Protein AF-0000000083485490 (afdb_homodimer)

Solvent-accessible surface area (backbone atoms only — not comparable to full-atom values): 20331 Å² total; per-residue (Å²): 125,82,75,76,70,49,33,34,32,48,42,59,55,84,54,61,49,57,69,62,53,46,49,52,51,18,64,75,70,68,30,44,69,46,38,48,66,58,52,49,50,49,29,38,74,66,58,34,75,68,13,48,52,42,46,55,28,49,76,69,73,41,78,67,54,66,70,58,55,44,51,55,50,52,59,54,47,65,76,44,72,91,47,40,32,35,28,38,71,45,59,60,33,51,69,43,41,53,56,48,53,75,75,44,79,66,53,32,37,35,36,48,32,59,49,65,69,59,27,48,54,43,32,54,38,37,33,29,28,78,89,80,61,49,76,32,25,67,85,86,46,52,50,86,46,87,57,30,34,79,84,80,64,44,68,41,43,66,58,76,58,28,34,76,87,34,29,62,58,50,52,50,52,43,50,66,37,37,48,61,38,55,61,70,59,104,126,81,74,76,69,48,34,35,32,48,43,59,55,83,53,62,49,55,68,61,53,47,50,51,52,19,64,75,71,68,31,44,70,45,39,48,67,57,54,50,50,50,29,38,73,67,58,36,76,68,12,50,54,42,46,56,30,47,77,69,73,40,78,65,53,66,70,58,55,44,52,56,49,53,58,55,48,67,75,42,75,91,48,38,32,35,27,37,71,46,60,60,33,51,69,44,40,53,57,46,54,73,76,43,82,67,55,33,38,34,38,49,32,58,50,66,70,59,26,48,56,43,30,55,38,37,34,29,28,79,91,79,62,49,76,32,25,68,84,86,44,54,50,87,44,87,58,31,35,79,83,80,64,46,68,40,43,64,61,75,57,28,35,77,87,33,28,60,58,51,54,50,54,43,50,66,37,35,48,60,39,54,60,70,58,104

Secondary structure (DSSP, 8-state):
------EEEEE--TTS-HHHHHHHHHHHHT-EEEEHHHHHHHHHHTT-HHHHHHHHHHHTTPPPPHHHHHHHHHHHHHTTTTS-EEEES---SHHHHHHHHHH---SEEEEEE--HHHHHHHHHTEEE-TTT--EEETTTB--SBTTB-TTT-PBPB--GGGSHHHHHHHHHHHHHHHHHHHHHT-/------EEEEE--TTS-HHHHHHHHHHHHT-EEEEHHHHHHHHHHTT-HHHHHHHHHHHTTPPPPHHHHHHHHHHHHHTTTTS-EEEES---SHHHHHHHHHH---SEEEEEE--HHHHHHHHHTEEE-TTT--EEETTTB--SBTTB-TTT-PBPB--GGGSHHHHHHHHHHHHHHHHHHHHHT-

Organism: NCBI:txid38772

Foldseek 3Di:
DLPPAAFEEEDEAQLLCQVVVQVVVCVVVVAAEAELLQLLLVCLVVVPPLNVVCVVQVVVVHHDDPVSSLVSVVVVCVVQVSGHHYYHPPPQAPVRLVSVVVSHDHPYYHYGDDDPVSSLQSLQQWKADNNRRDIAGVVPGHAPDHQADNPPRDGIDRDPCSHNVNVVVRRVVSCVRCVVVVVVVD/DLPPAAFEEEDEAQLLCQVVVQVVVCVVVVAAEAELLQLLLVCLVVVPPLNVQCVVQVVVVHHDDPVSSLVSVVVVCVVQVSGHHYYHPPPQAPVRLVSVVVSHDHPYYHYGDDDPVSSLQSLQQWKADNNRGDIAGVVPGHAPDHQADNPPRDGIDRDPCSHNVNVVVRRVVSCVRCVVVVVVVD

InterPro domains:
  IPR000850 Adenylate kinase/UMP-CMP kinase [MF_00235] (6-186)
  IPR000850 Adenylate kinase/UMP-CMP kinase [PR00094] (9-22)
  IPR000850 Adenylate kinase/UMP-CMP kinase [PR00094] (37-51)
  IPR000850 Adenylate kinase/UMP-CMP kinase [PR00094] (85-101)
  IPR000850 Adenylate kinase/UMP-CMP kinase [PR00094] (159-174)
  IPR000850 Adenylate kinase/UMP-CMP kinase [PR00094] (176-186)
  IPR000850 Adenylate kinase/UMP-CMP kinase [PTHR23359] (5-186)
  IPR000850 Adenylate kinase/UMP-CMP kinase [cd01428] (7-186)
  IPR006259 Adenylate kinase subfamily [TIGR01351] (8-186)
  IPR007862 Adenylate kinase, active site lid domain [PF05191] (126-161)
  IPR027417 P-loop containing nucleoside triphosphate hydrolase [G3DSA:3.40.50.300] (4-186)
  IPR027417 P-loop containing nucleoside triphosphate hydrolase [SSF52540] (9-186)
  IPR033690 Adenylate kinase, conserved site [PS00113] (85-96)

Radius of gyration: 22.25 Å; Cα contacts (8 Å, |Δi|>4): 572; chains: 2; bounding box: 51×65×49 Å

Sequence (372 aa):
MASKLLRAVVLGPPGSGKGTVCQRIAESFGLQHLSSGHFLRENIRAKSEVGVLAKQYLERGLLVPDHVITSVMMMELEKKQSQHWLLDGFPRTLVQAEALDRLCELDLVINLNIPFETLKDRLSARWIHPASGRVYNMEFNPPHVHGIDDITGEPLIQREDDKPDAVAARLRKYKDAAKPVIELYKMASKLLRAVVLGPPGSGKGTVCQRIAESFGLQHLSSGHFLRENIRAKSEVGVLAKQYLERGLLVPDHVITSVMMMELEKKQSQHWLLDGFPRTLVQAEALDRLCELDLVINLNIPFETLKDRLSARWIHPASGRVYNMEFNPPHVHGIDDITGEPLIQREDDKPDAVAARLRKYKDAAKPVIELYK

Structure (mmCIF, N/CA/C/O backbone):
data_AF-0000000083485490-model_v1
#
loop_
_entity.id
_entity.type
_entity.pdbx_description
1 polymer 'Adenylate kinase 3'
#
loop_
_atom_site.group_PDB
_atom_site.id
_atom_site.type_symbol
_atom_site.label_atom_id
_atom_site.label_alt_id
_atom_site.label_comp_id
_atom_site.label_asym_id
_atom_site.label_entity_id
_atom_site.label_seq_id
_atom_site.pdbx_PDB_ins_code
_atom_site.Cartn_x
_atom_site.Cartn_y
_atom_site.Cartn_z
_atom_site.occupancy
_atom_site.B_iso_or_equiv
_atom_site.auth_seq_id
_atom_site.auth_comp_id
_atom_site.auth_asym_id
_atom_site.auth_atom_id
_atom_site.pdbx_PDB_model_num
ATOM 1 N N . MET A 1 1 ? -24.141 -3.201 14.625 1 29.3 1 MET A N 1
ATOM 2 C CA . MET A 1 1 ? -23.422 -2.277 13.75 1 29.3 1 MET A CA 1
ATOM 3 C C . MET A 1 1 ? -22.609 -3.035 12.711 1 29.3 1 MET A C 1
ATOM 5 O O . MET A 1 1 ? -21.75 -3.855 13.055 1 29.3 1 MET A O 1
ATOM 9 N N . ALA A 1 2 ? -23.188 -3.525 11.734 1 36.88 2 ALA A N 1
ATOM 10 C CA . ALA A 1 2 ? -22.625 -4.574 10.883 1 36.88 2 ALA A CA 1
ATOM 11 C C . ALA A 1 2 ? -21.188 -4.27 10.516 1 36.88 2 ALA A C 1
ATOM 13 O O . ALA A 1 2 ? -20.891 -3.238 9.898 1 36.88 2 ALA A O 1
ATOM 14 N N . SER A 1 3 ? -20.219 -4.668 11.25 1 50.31 3 SER A N 1
ATOM 15 C CA . SER A 1 3 ? -18.797 -4.43 11.117 1 50.31 3 SER A CA 1
ATOM 16 C C . SER A 1 3 ? -18.344 -4.578 9.664 1 50.31 3 SER A C 1
ATOM 18 O O . SER A 1 3 ? -18.625 -5.586 9.016 1 50.31 3 SER A O 1
ATOM 20 N N . LYS A 1 4 ? -18.438 -3.494 8.922 1 70.06 4 LYS A N 1
ATOM 21 C CA . LYS A 1 4 ? -18.094 -3.512 7.5 1 70.06 4 LYS A CA 1
ATOM 22 C C . LYS A 1 4 ? -16.812 -4.285 7.254 1 70.06 4 LYS A C 1
ATOM 24 O O . LYS A 1 4 ? -15.82 -4.098 7.965 1 70.06 4 LYS A O 1
ATOM 29 N N . LEU A 1 5 ? -16.938 -5.434 6.535 1 82.62 5 LEU A N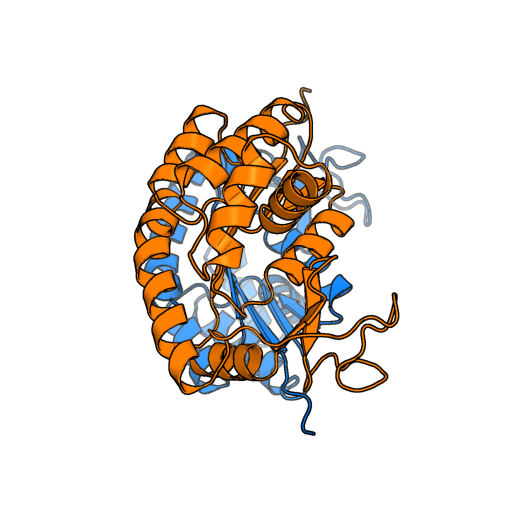 1
ATOM 30 C CA . LEU A 1 5 ? -15.812 -6.273 6.133 1 82.62 5 LEU A CA 1
ATOM 31 C C . LEU A 1 5 ? -14.773 -5.465 5.355 1 82.62 5 LEU A C 1
ATOM 33 O O . LEU A 1 5 ? -15.133 -4.562 4.594 1 82.62 5 LEU A O 1
ATOM 37 N N . LEU A 1 6 ? -13.531 -5.766 5.73 1 88.19 6 LEU A N 1
ATOM 38 C CA . LEU A 1 6 ? -12.445 -5.156 4.965 1 88.19 6 LEU A CA 1
ATOM 39 C C . LEU A 1 6 ? -11.961 -6.098 3.869 1 88.19 6 LEU A C 1
ATOM 41 O O . LEU A 1 6 ? -11.453 -7.184 4.16 1 88.19 6 LEU A O 1
ATOM 45 N N . ARG A 1 7 ? -12.211 -5.688 2.678 1 93.5 7 ARG A N 1
ATOM 46 C CA . ARG A 1 7 ? -11.758 -6.414 1.497 1 93.5 7 ARG A CA 1
ATOM 47 C C . ARG A 1 7 ? -10.734 -5.598 0.712 1 93.5 7 ARG A C 1
ATOM 49 O O . ARG A 1 7 ? -11.07 -4.547 0.156 1 93.5 7 ARG A O 1
ATOM 56 N N . ALA A 1 8 ? -9.469 -6.141 0.639 1 94.69 8 ALA A N 1
ATOM 57 C CA . ALA A 1 8 ? -8.375 -5.355 0.082 1 94.69 8 ALA A CA 1
ATOM 58 C C . ALA A 1 8 ? -7.613 -6.148 -0.975 1 94.69 8 ALA A C 1
ATOM 60 O O . ALA A 1 8 ? -7.605 -7.383 -0.948 1 94.69 8 ALA A O 1
ATOM 61 N N . VAL A 1 9 ? -7.012 -5.406 -1.869 1 96.88 9 VAL A N 1
ATOM 62 C CA . VAL A 1 9 ? -6.164 -5.973 -2.912 1 96.88 9 VAL A CA 1
ATOM 63 C C . VAL A 1 9 ? -4.836 -5.219 -2.963 1 96.88 9 VAL A C 1
ATOM 65 O O . VAL A 1 9 ? -4.805 -3.994 -2.83 1 96.88 9 VAL A O 1
ATOM 68 N N . VAL A 1 10 ? -3.758 -5.977 -3.131 1 96.19 10 VAL A N 1
ATOM 69 C CA . VAL A 1 10 ? -2.451 -5.367 -3.357 1 96.19 10 VAL A CA 1
ATOM 70 C C . VAL A 1 10 ? -1.981 -5.668 -4.777 1 96.19 10 VAL A C 1
ATOM 72 O O . VAL A 1 10 ? -1.904 -6.828 -5.18 1 96.19 10 VAL A O 1
ATOM 75 N N . LEU A 1 11 ? -1.735 -4.586 -5.484 1 96.44 11 LEU A N 1
ATOM 76 C CA . LEU A 1 11 ? -1.193 -4.676 -6.836 1 96.44 11 LEU A CA 1
ATOM 77 C C . LEU A 1 11 ? 0.272 -4.254 -6.863 1 96.44 11 LEU A C 1
ATOM 79 O O . LEU A 1 11 ? 0.668 -3.324 -6.16 1 96.44 11 LEU A O 1
ATOM 83 N N . GLY A 1 12 ? 1.037 -4.938 -7.676 1 95.06 12 GLY A N 1
ATOM 84 C CA . GLY A 1 12 ? 2.449 -4.633 -7.828 1 95.06 12 GLY A CA 1
ATOM 85 C C . GLY A 1 12 ? 3.172 -5.582 -8.766 1 95.06 12 GLY A C 1
ATOM 86 O O . GLY A 1 12 ? 2.752 -6.73 -8.938 1 95.06 12 GLY A O 1
ATOM 87 N N . PRO A 1 13 ? 4.215 -5.055 -9.328 1 94.44 13 PRO A N 1
ATOM 88 C CA . PRO A 1 13 ? 4.965 -5.895 -10.266 1 94.44 13 PRO A CA 1
ATOM 89 C C . PRO A 1 13 ? 5.738 -7.012 -9.562 1 94.44 13 PRO A C 1
ATOM 91 O O . PRO A 1 13 ? 5.887 -6.988 -8.336 1 94.44 13 PRO A O 1
ATOM 94 N N . PRO A 1 14 ? 6.098 -8.039 -10.43 1 90.75 14 PRO A N 1
ATOM 95 C CA . PRO A 1 14 ? 7.043 -9.008 -9.867 1 90.75 14 PRO A CA 1
ATOM 96 C C . PRO A 1 14 ? 8.289 -8.352 -9.281 1 90.75 14 PRO A C 1
ATOM 98 O O . PRO A 1 14 ? 8.805 -7.383 -9.844 1 90.75 14 PRO A O 1
ATOM 101 N N . GLY A 1 15 ? 8.711 -8.828 -8.133 1 88.94 15 GLY A N 1
ATOM 102 C CA . GLY A 1 15 ? 9.891 -8.273 -7.492 1 88.94 15 GLY A CA 1
ATOM 103 C C . GLY A 1 15 ? 9.586 -7.102 -6.578 1 88.94 15 GLY A C 1
ATOM 104 O O . GLY A 1 15 ? 10.492 -6.516 -5.988 1 88.94 15 GLY A O 1
ATOM 105 N N . SER A 1 16 ? 8.328 -6.766 -6.461 1 89.94 16 SER A N 1
ATOM 106 C CA . SER A 1 16 ? 7.945 -5.598 -5.68 1 89.94 16 SER A CA 1
ATOM 107 C C . SER A 1 16 ? 7.961 -5.902 -4.188 1 89.94 16 SER A C 1
ATOM 109 O O . SER A 1 16 ? 7.918 -4.984 -3.361 1 89.94 16 SER A O 1
ATOM 111 N N . GLY A 1 17 ? 8.016 -7.102 -3.822 1 84.5 17 GLY A N 1
ATOM 112 C CA . GLY A 1 17 ? 7.898 -7.484 -2.426 1 84.5 17 GLY A CA 1
ATOM 113 C C . GLY A 1 17 ? 6.461 -7.602 -1.954 1 84.5 17 GLY A C 1
ATOM 114 O O . GLY A 1 17 ? 6.184 -7.492 -0.758 1 84.5 17 GLY A O 1
ATOM 115 N N . LYS A 1 18 ? 5.566 -7.723 -2.824 1 88.5 18 LYS A N 1
ATOM 116 C CA . LYS A 1 18 ? 4.137 -7.762 -2.535 1 88.5 18 LYS A CA 1
ATOM 117 C C . LYS A 1 18 ? 3.809 -8.867 -1.535 1 88.5 18 LYS A C 1
ATOM 119 O O . LYS A 1 18 ? 3.025 -8.664 -0.605 1 88.5 18 LYS A O 1
ATOM 124 N N . GLY A 1 19 ? 4.402 -10.047 -1.716 1 86.19 19 GLY A N 1
ATOM 125 C CA . GLY A 1 19 ? 4.137 -11.141 -0.788 1 86.19 19 GLY A CA 1
ATOM 126 C C . GLY A 1 19 ? 4.48 -10.797 0.649 1 86.19 19 GLY A C 1
ATOM 127 O O . GLY A 1 19 ? 3.68 -11.023 1.558 1 86.19 19 GLY A O 1
ATOM 128 N N . THR A 1 20 ? 5.602 -10.25 0.798 1 80.12 20 THR A N 1
ATOM 129 C CA . THR A 1 20 ? 6.062 -9.867 2.127 1 80.12 20 THR A CA 1
ATOM 130 C C . THR A 1 20 ? 5.191 -8.75 2.699 1 80.12 20 THR A C 1
ATOM 132 O O . THR A 1 20 ? 4.758 -8.82 3.85 1 80.12 20 THR A O 1
ATOM 135 N N . VAL A 1 21 ? 4.91 -7.75 1.898 1 84.19 21 VAL A N 1
ATOM 136 C CA . VAL A 1 21 ? 4.078 -6.625 2.316 1 84.19 21 VAL A CA 1
ATOM 137 C C . VAL A 1 21 ? 2.688 -7.129 2.701 1 84.19 21 VAL A C 1
ATOM 139 O O . VAL A 1 21 ? 2.16 -6.77 3.758 1 84.19 21 VAL A O 1
ATOM 142 N N . CYS A 1 22 ? 2.133 -7.961 1.933 1 90.12 22 CYS A N 1
ATOM 143 C CA . CYS A 1 22 ? 0.801 -8.5 2.182 1 90.12 22 CYS A CA 1
ATOM 144 C C . CYS A 1 22 ? 0.77 -9.289 3.486 1 90.12 22 CYS A C 1
ATOM 146 O O . CYS A 1 22 ? -0.151 -9.133 4.289 1 90.12 22 CYS A O 1
ATOM 148 N N . GLN A 1 23 ? 1.714 -10.109 3.664 1 86.75 23 GLN A N 1
ATOM 149 C CA . GLN A 1 23 ? 1.773 -10.922 4.875 1 86.75 23 GLN A CA 1
ATOM 150 C C . GLN A 1 23 ? 1.826 -10.047 6.121 1 86.75 23 GLN A C 1
ATOM 152 O O . GLN A 1 23 ? 1.09 -10.273 7.082 1 86.75 23 GLN A O 1
ATOM 157 N N . ARG A 1 24 ? 2.574 -9.062 6.086 1 83.25 24 ARG A N 1
ATOM 158 C CA . ARG A 1 24 ? 2.742 -8.188 7.246 1 83.25 24 ARG A CA 1
ATOM 159 C C . ARG A 1 24 ? 1.483 -7.367 7.504 1 83.25 24 ARG A C 1
ATOM 161 O O . ARG A 1 24 ? 1.07 -7.199 8.648 1 83.25 24 ARG A O 1
ATOM 168 N N . ILE A 1 25 ? 0.955 -6.867 6.457 1 85 25 ILE A N 1
ATOM 169 C CA . ILE A 1 25 ? -0.282 -6.105 6.59 1 85 25 ILE A CA 1
ATOM 170 C C . ILE A 1 25 ? -1.382 -7.004 7.152 1 85 25 ILE A C 1
ATOM 172 O O . ILE A 1 25 ? -2.098 -6.613 8.078 1 85 25 ILE A O 1
ATOM 176 N N . ALA A 1 26 ? -1.474 -8.141 6.578 1 90.12 26 ALA A N 1
ATOM 177 C CA . ALA A 1 26 ? -2.5 -9.078 7.031 1 90.12 26 ALA A CA 1
ATOM 178 C C . ALA A 1 26 ? -2.326 -9.406 8.508 1 90.12 26 ALA A C 1
ATOM 180 O O . ALA A 1 26 ? -3.299 -9.414 9.266 1 90.12 26 ALA A O 1
ATOM 181 N N . GLU A 1 27 ? -1.139 -9.625 8.938 1 87.69 27 GLU A N 1
ATOM 182 C CA . GLU A 1 27 ? -0.842 -9.945 10.328 1 87.69 27 GLU A CA 1
ATOM 183 C C . GLU A 1 27 ? -1.165 -8.766 11.242 1 87.69 27 GLU A C 1
ATOM 185 O O . GLU A 1 27 ? -1.768 -8.945 12.305 1 87.69 27 GLU A O 1
ATOM 190 N N . SER A 1 28 ? -0.836 -7.668 10.859 1 81.94 28 SER A N 1
ATOM 191 C CA . SER A 1 28 ? -0.985 -6.477 11.688 1 81.94 28 SER A CA 1
ATOM 192 C C . SER A 1 28 ? -2.451 -6.09 11.844 1 81.94 28 SER A C 1
ATOM 194 O O . SER A 1 28 ? -2.852 -5.551 12.875 1 81.94 28 SER A O 1
ATOM 196 N N . PHE A 1 29 ? -3.283 -6.379 10.844 1 82 29 PHE A N 1
ATOM 197 C CA . PHE A 1 29 ? -4.668 -5.922 10.844 1 82 29 PHE A CA 1
ATOM 198 C C . PHE A 1 29 ? -5.625 -7.086 11.07 1 82 29 PHE A C 1
ATOM 200 O O . PHE A 1 29 ? -6.844 -6.902 11.078 1 82 29 PHE A O 1
ATOM 207 N N . GLY A 1 30 ? -5.051 -8.258 11.211 1 87.38 30 GLY A N 1
ATOM 208 C CA . GLY A 1 30 ? -5.883 -9.43 11.43 1 87.38 30 GLY A CA 1
ATOM 209 C C . GLY A 1 30 ? -6.691 -9.82 10.211 1 87.38 30 GLY A C 1
ATOM 210 O O . GLY A 1 30 ? -7.871 -10.164 10.32 1 87.38 30 GLY A O 1
ATOM 211 N N . LEU A 1 31 ? -6.195 -9.68 9.031 1 91.62 31 LEU A N 1
ATOM 212 C CA . LEU A 1 31 ? -6.828 -10.07 7.777 1 91.62 31 LEU A CA 1
ATOM 213 C C . LEU A 1 31 ? -6.363 -11.461 7.352 1 91.62 31 LEU A C 1
ATOM 215 O O . LEU A 1 31 ? -5.234 -11.867 7.648 1 91.62 31 LEU A O 1
ATOM 219 N N . GLN A 1 32 ? -7.238 -12.141 6.68 1 95.5 32 GLN A N 1
ATOM 220 C CA . GLN A 1 32 ? -6.781 -13.344 6 1 95.5 32 GLN A CA 1
ATOM 221 C C . GLN A 1 32 ? -5.945 -13 4.77 1 95.5 32 GLN A C 1
ATOM 223 O O . GLN A 1 32 ? -6.383 -12.234 3.91 1 95.5 32 GLN A O 1
ATOM 228 N N . HIS A 1 33 ? -4.77 -13.531 4.742 1 95.69 33 HIS A N 1
ATOM 229 C CA . HIS A 1 33 ? -3.912 -13.367 3.572 1 95.69 33 HIS A CA 1
ATOM 230 C C . HIS A 1 33 ? -4.219 -14.43 2.52 1 95.69 33 HIS A C 1
ATOM 232 O O . HIS A 1 33 ? -3.918 -15.609 2.713 1 95.69 33 HIS A O 1
ATOM 238 N N . LEU A 1 34 ? -4.789 -14.031 1.413 1 96.44 34 LEU A N 1
ATOM 239 C CA . LEU A 1 34 ? -5.176 -14.945 0.348 1 96.44 34 LEU A CA 1
ATOM 240 C C . LEU A 1 34 ? -4.309 -14.742 -0.89 1 96.44 34 LEU A C 1
ATOM 242 O O . LEU A 1 34 ? -4.43 -13.719 -1.574 1 96.44 34 LEU A O 1
ATOM 246 N N . SER A 1 35 ? -3.516 -15.656 -1.194 1 95.62 35 SER A N 1
ATOM 247 C CA . SER A 1 35 ? -2.598 -15.586 -2.326 1 95.62 35 SER A CA 1
ATOM 248 C C . SER A 1 35 ? -2.998 -16.562 -3.43 1 95.62 35 SER A C 1
ATOM 250 O O . SER A 1 35 ? -3.256 -17.734 -3.162 1 95.62 35 SER A O 1
ATOM 252 N N . SER A 1 36 ? -3.002 -16.047 -4.648 1 95.5 36 SER A N 1
ATOM 253 C CA . SER A 1 36 ? -3.322 -16.938 -5.766 1 95.5 36 SER A CA 1
ATOM 254 C C . SER A 1 36 ? -2.279 -18.031 -5.91 1 95.5 36 SER A C 1
ATOM 256 O O . SER A 1 36 ? -2.619 -19.188 -6.199 1 95.5 36 SER A O 1
ATOM 258 N N . GLY A 1 37 ? -1.007 -17.656 -5.676 1 91.38 37 GLY A N 1
ATOM 259 C CA . GLY A 1 37 ? 0.04 -18.656 -5.754 1 91.38 37 GLY A CA 1
ATOM 260 C C . GLY A 1 37 ? -0.143 -19.781 -4.754 1 91.38 37 GLY A C 1
ATOM 261 O O . GLY A 1 37 ? 0.066 -20.953 -5.086 1 91.38 37 GLY A O 1
ATOM 262 N N . HIS A 1 38 ? -0.478 -19.422 -3.596 1 92.25 38 HIS A N 1
ATOM 263 C CA . HIS A 1 38 ? -0.701 -20.422 -2.549 1 92.25 38 HIS A CA 1
ATOM 264 C C . HIS A 1 38 ? -1.836 -21.359 -2.92 1 92.25 38 HIS A C 1
ATOM 266 O O . HIS A 1 38 ? -1.683 -22.578 -2.84 1 92.25 38 HIS A O 1
ATOM 272 N N . PHE A 1 39 ? -2.943 -20.859 -3.371 1 95.69 39 PHE A N 1
ATOM 273 C CA . PHE A 1 39 ? -4.105 -21.672 -3.684 1 95.69 39 PHE A CA 1
ATOM 274 C C . PHE A 1 39 ? -3.834 -22.562 -4.898 1 95.69 39 PHE A C 1
ATOM 276 O O . PHE A 1 39 ? -4.293 -23.703 -4.957 1 95.69 39 PHE A O 1
ATOM 283 N N . LEU A 1 40 ? -3.127 -21.953 -5.832 1 93.69 40 LEU A N 1
ATOM 284 C CA . LEU A 1 40 ? -2.768 -22.75 -6.996 1 93.69 40 LEU A CA 1
ATOM 285 C C . LEU A 1 40 ? -1.915 -23.953 -6.59 1 93.69 40 LEU A C 1
ATOM 287 O O . LEU A 1 40 ? -2.197 -25.078 -6.992 1 93.69 40 LEU A O 1
ATOM 291 N N . ARG A 1 41 ? -0.914 -23.734 -5.816 1 92 41 ARG A N 1
ATOM 292 C CA . ARG A 1 41 ? -0.036 -24.812 -5.363 1 92 41 ARG A CA 1
ATOM 293 C C . ARG A 1 41 ? -0.804 -25.828 -4.527 1 92 41 ARG A C 1
ATOM 295 O O . ARG A 1 41 ? -0.558 -27.031 -4.625 1 92 41 ARG A O 1
ATOM 302 N N . GLU A 1 42 ? -1.697 -25.344 -3.711 1 94.19 42 GLU A N 1
ATOM 303 C CA . GLU A 1 42 ? -2.529 -26.234 -2.9 1 94.19 42 GLU A CA 1
ATOM 304 C C . GLU A 1 42 ? -3.377 -27.141 -3.777 1 94.19 42 GLU A C 1
ATOM 306 O O . GLU A 1 42 ? -3.521 -28.328 -3.484 1 94.19 42 GLU A O 1
ATOM 311 N N . ASN A 1 43 ? -3.904 -26.594 -4.801 1 95.06 43 ASN A N 1
ATOM 312 C CA . ASN A 1 43 ? -4.727 -27.375 -5.707 1 95.06 43 ASN A CA 1
ATOM 313 C C . ASN A 1 43 ? -3.891 -28.391 -6.484 1 95.06 43 ASN A C 1
ATOM 315 O O . ASN A 1 43 ? -4.348 -29.5 -6.754 1 95.06 43 ASN A O 1
ATOM 319 N N . ILE A 1 44 ? -2.695 -27.953 -6.816 1 93.44 44 ILE A N 1
ATOM 320 C CA . ILE A 1 44 ? -1.783 -28.875 -7.496 1 93.44 44 ILE A CA 1
ATOM 321 C C . ILE A 1 44 ? -1.425 -30.031 -6.574 1 93.44 44 ILE A C 1
ATOM 323 O O . ILE A 1 44 ? -1.484 -31.188 -6.977 1 93.44 44 ILE A O 1
ATOM 327 N N . ARG A 1 45 ? -1.108 -29.703 -5.367 1 93.25 45 ARG A N 1
ATOM 328 C CA . ARG A 1 45 ? -0.752 -30.719 -4.383 1 93.25 45 ARG A CA 1
ATOM 329 C C . ARG A 1 45 ? -1.922 -31.672 -4.121 1 93.25 45 ARG A C 1
ATOM 331 O O . ARG A 1 45 ? -1.731 -32.875 -3.982 1 93.25 45 ARG A O 1
ATOM 338 N N . ALA A 1 46 ? -3.086 -31.172 -4.082 1 95.19 46 ALA A N 1
ATOM 339 C CA . ALA A 1 46 ? -4.289 -31.953 -3.789 1 95.19 46 ALA A CA 1
ATOM 340 C C . ALA A 1 46 ? -4.766 -32.719 -5.023 1 95.19 46 ALA A C 1
ATOM 342 O O . ALA A 1 46 ? -5.719 -33.469 -4.953 1 95.19 46 ALA A O 1
ATOM 343 N N . LYS A 1 47 ? -4.172 -32.438 -6.156 1 95.69 47 LYS A N 1
ATOM 344 C CA . LYS A 1 47 ? -4.527 -33.062 -7.426 1 95.69 47 LYS A CA 1
ATOM 345 C C . LYS A 1 47 ? -6 -32.844 -7.754 1 95.69 47 LYS A C 1
ATOM 347 O O . LYS A 1 47 ? -6.691 -33.781 -8.164 1 95.69 47 LYS A O 1
ATOM 352 N N . SER A 1 48 ? -6.484 -31.672 -7.465 1 95.5 48 SER A N 1
ATOM 353 C CA . SER A 1 48 ? -7.828 -31.312 -7.902 1 95.5 48 SER A CA 1
ATOM 354 C C . SER A 1 48 ? -7.902 -31.188 -9.422 1 95.5 48 SER A C 1
ATOM 356 O O . SER A 1 48 ? -6.875 -31.188 -10.102 1 95.5 48 SER A O 1
ATOM 358 N N . GLU A 1 49 ? -9.109 -31.094 -9.93 1 94.69 49 GLU A N 1
ATOM 359 C CA . GLU A 1 49 ? -9.266 -30.938 -11.367 1 94.69 49 GLU A CA 1
ATOM 360 C C . GLU A 1 49 ? -8.523 -29.703 -11.875 1 94.69 49 GLU A C 1
ATOM 362 O O . GLU A 1 49 ? -7.766 -29.781 -12.844 1 94.69 49 GLU A O 1
ATOM 367 N N . VAL A 1 50 ? -8.727 -28.656 -11.164 1 94.56 50 VAL A N 1
ATOM 368 C CA . VAL A 1 50 ? -8.078 -27.406 -11.57 1 94.56 50 VAL A CA 1
ATOM 369 C C . VAL A 1 50 ? -6.574 -27.516 -11.336 1 94.56 50 VAL A C 1
ATOM 371 O O . VAL A 1 50 ? -5.781 -26.969 -12.102 1 94.56 50 VAL A O 1
ATOM 374 N N . GLY A 1 51 ? -6.148 -28.172 -10.305 1 95 51 GLY A N 1
ATOM 375 C CA . GLY A 1 51 ? -4.742 -28.375 -10 1 95 51 GLY A CA 1
ATOM 376 C C . GLY A 1 51 ? -4.008 -29.172 -11.062 1 95 51 GLY A C 1
ATOM 377 O O . GLY A 1 51 ? -2.883 -28.828 -11.438 1 95 51 GLY A O 1
ATOM 378 N N . VAL A 1 52 ? -4.648 -30.203 -11.508 1 95.56 52 VAL A N 1
ATOM 379 C CA . VAL A 1 52 ? -4.074 -31.047 -12.555 1 95.56 52 VAL A CA 1
ATOM 380 C C . VAL A 1 52 ? -3.896 -30.219 -13.828 1 95.56 52 VAL A C 1
ATOM 382 O O . VAL A 1 52 ? -2.852 -30.297 -14.484 1 95.56 52 VAL A O 1
ATOM 385 N N . LEU A 1 53 ? -4.922 -29.484 -14.102 1 95.12 53 LEU A N 1
ATOM 386 C CA . LEU A 1 53 ? -4.855 -28.625 -15.281 1 95.12 53 LEU A CA 1
ATOM 387 C C . LEU A 1 53 ? -3.719 -27.625 -15.156 1 95.12 53 LEU A C 1
ATOM 389 O O . LEU A 1 53 ? -2.934 -27.453 -16.094 1 95.12 53 LEU A O 1
ATOM 393 N N . ALA A 1 54 ? -3.619 -26.953 -14.078 1 94 54 ALA A N 1
ATOM 394 C CA . ALA A 1 54 ? -2.572 -25.969 -13.844 1 94 54 ALA A CA 1
ATOM 395 C C . ALA A 1 54 ? -1.187 -26.594 -13.953 1 94 54 ALA A C 1
ATOM 397 O O . ALA A 1 54 ? -0.28 -26.016 -14.555 1 94 54 ALA A O 1
ATOM 398 N N . LYS A 1 55 ? -1.046 -27.719 -13.406 1 92.69 55 LYS A N 1
ATOM 399 C CA . LYS A 1 55 ? 0.224 -28.438 -13.422 1 92.69 55 LYS A CA 1
ATOM 400 C C . LYS A 1 55 ? 0.674 -28.734 -14.852 1 92.69 55 LYS A C 1
ATOM 402 O O . LYS A 1 55 ? 1.86 -28.625 -15.172 1 92.69 55 LYS A O 1
ATOM 407 N N . GLN A 1 56 ? -0.245 -29.094 -15.648 1 93.81 56 GLN A N 1
ATOM 408 C CA . GLN A 1 56 ? 0.06 -29.375 -17.047 1 93.81 56 GLN A CA 1
ATOM 409 C C . GLN A 1 56 ? 0.647 -28.156 -17.75 1 93.81 56 GLN A C 1
ATOM 411 O O . GLN A 1 56 ? 1.589 -28.281 -18.531 1 93.81 56 GLN A O 1
ATOM 416 N N . TYR A 1 57 ? 0.097 -27.031 -17.484 1 91.25 57 TYR A N 1
ATOM 417 C CA . TYR A 1 57 ? 0.616 -25.812 -18.078 1 91.25 57 TYR A CA 1
ATOM 418 C C . TYR A 1 57 ? 2.018 -25.5 -17.562 1 91.25 57 TYR A C 1
ATOM 420 O O . TYR A 1 57 ? 2.918 -25.188 -18.344 1 91.25 57 TYR A O 1
ATOM 428 N N . LEU A 1 58 ? 2.201 -25.625 -16.281 1 86.06 58 LEU A N 1
ATOM 429 C CA . LEU A 1 58 ? 3.473 -25.281 -15.656 1 86.06 58 LEU A CA 1
ATOM 430 C C . LEU A 1 58 ? 4.578 -26.234 -16.125 1 86.06 58 LEU A C 1
ATOM 432 O O . LEU A 1 58 ? 5.711 -25.797 -16.359 1 86.06 58 LEU A O 1
ATOM 436 N N . GLU A 1 59 ? 4.262 -27.469 -16.203 1 87.25 59 GLU A N 1
ATOM 437 C CA . GLU A 1 59 ? 5.234 -28.469 -16.625 1 87.25 59 GLU A CA 1
ATOM 438 C C . GLU A 1 59 ? 5.695 -28.219 -18.062 1 87.25 59 GLU A C 1
ATOM 440 O O . GLU A 1 59 ? 6.812 -28.578 -18.438 1 87.25 59 GLU A O 1
ATOM 445 N N . ARG A 1 60 ? 4.906 -27.562 -18.797 1 87.38 60 ARG A N 1
ATOM 446 C CA . ARG A 1 60 ? 5.242 -27.234 -20.172 1 87.38 60 ARG A CA 1
ATOM 447 C C . ARG A 1 60 ? 5.879 -25.844 -20.281 1 87.38 60 ARG A C 1
ATOM 449 O O . ARG A 1 60 ? 6.09 -25.344 -21.375 1 87.38 60 ARG A O 1
ATOM 456 N N . GLY A 1 61 ? 6.004 -25.203 -19.125 1 78.5 61 GLY A N 1
ATOM 457 C CA . GLY A 1 61 ? 6.613 -23.875 -19.109 1 78.5 61 GLY A CA 1
ATOM 458 C C . GLY A 1 61 ? 5.66 -22.781 -19.531 1 78.5 61 GLY A C 1
ATOM 459 O O . GLY A 1 61 ? 6.09 -21.719 -19.984 1 78.5 61 GLY A O 1
ATOM 460 N N . LEU A 1 62 ? 4.406 -23.094 -19.453 1 83 62 LEU A N 1
ATOM 461 C CA . LEU A 1 62 ? 3.396 -22.125 -19.859 1 83 62 LEU A CA 1
ATOM 462 C C . LEU A 1 62 ? 2.779 -21.438 -18.656 1 83 62 LEU A C 1
ATOM 464 O O . LEU A 1 62 ? 2.832 -21.969 -17.531 1 83 62 LEU A O 1
ATOM 468 N N . LEU A 1 63 ? 2.277 -20.219 -18.891 1 82.62 63 LEU A N 1
ATOM 469 C CA . LEU A 1 63 ? 1.514 -19.531 -17.859 1 82.62 63 LEU A CA 1
ATOM 470 C C . LEU A 1 63 ? 0.156 -20.203 -17.656 1 82.62 63 LEU A C 1
ATOM 472 O O . LEU A 1 63 ? -0.477 -20.641 -18.609 1 82.62 63 LEU A O 1
ATOM 476 N N . VAL A 1 64 ? -0.188 -20.312 -16.469 1 90.81 64 VAL A N 1
ATOM 477 C CA . VAL A 1 64 ? -1.537 -20.781 -16.172 1 90.81 64 VAL A CA 1
ATOM 478 C C . VAL A 1 64 ? -2.562 -19.797 -16.734 1 90.81 64 VAL A C 1
ATOM 480 O O . VAL A 1 64 ? -2.471 -18.594 -16.5 1 90.81 64 VAL A O 1
ATOM 483 N N . PRO A 1 65 ? -3.58 -20.328 -17.484 1 92.19 65 PRO A N 1
ATOM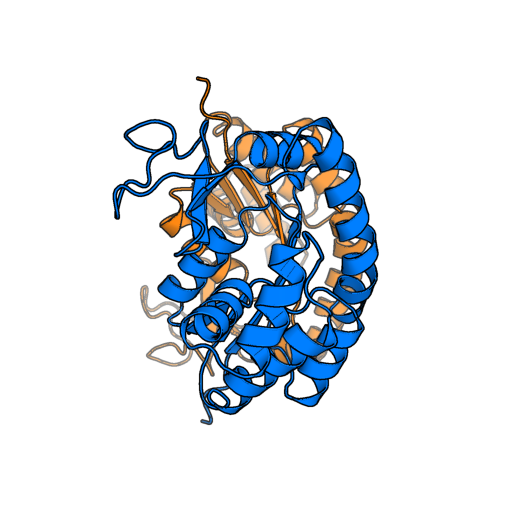 484 C CA . PRO A 1 65 ? -4.566 -19.438 -18.109 1 92.19 65 PRO A CA 1
ATOM 485 C C . PRO A 1 65 ? -5.387 -18.672 -17.078 1 92.19 65 PRO A C 1
ATOM 487 O O . PRO A 1 65 ? -5.633 -19.172 -15.977 1 92.19 65 PRO A O 1
ATOM 490 N N . ASP A 1 66 ? -5.867 -17.578 -17.516 1 93.06 66 ASP A N 1
ATOM 491 C CA . ASP A 1 66 ? -6.625 -16.656 -16.656 1 93.06 66 ASP A CA 1
ATOM 492 C C . ASP A 1 66 ? -7.848 -17.344 -16.062 1 93.06 66 ASP A C 1
ATOM 494 O O . ASP A 1 66 ? -8.148 -17.172 -14.883 1 93.06 66 ASP A O 1
ATOM 498 N N . HIS A 1 67 ? -8.516 -18.047 -16.938 1 94 67 HIS A N 1
ATOM 499 C CA . HIS A 1 67 ? -9.773 -18.641 -16.484 1 94 67 HIS A CA 1
ATOM 500 C C . HIS A 1 67 ? -9.531 -19.672 -15.391 1 94 67 HIS A C 1
ATOM 502 O O . HIS A 1 67 ? -10.375 -19.859 -14.516 1 94 67 HIS A O 1
ATOM 508 N N . VAL A 1 68 ? -8.391 -20.328 -15.406 1 94.38 68 VAL A N 1
ATOM 509 C CA . VAL A 1 68 ? -8.047 -21.312 -14.383 1 94.38 68 VAL A CA 1
ATOM 510 C C . VAL A 1 68 ? -7.781 -20.609 -13.055 1 94.38 68 VAL A C 1
ATOM 512 O O . VAL A 1 68 ? -8.352 -20.984 -12.023 1 94.38 68 VAL A O 1
ATOM 515 N N . ILE A 1 69 ? -7.02 -19.594 -13.078 1 95.31 69 ILE A N 1
ATOM 516 C CA . ILE A 1 69 ? -6.695 -18.844 -11.875 1 95.31 69 ILE A CA 1
ATOM 517 C C . ILE A 1 69 ? -7.969 -18.219 -11.297 1 95.31 69 ILE A C 1
ATOM 519 O O . ILE A 1 69 ? -8.195 -18.281 -10.086 1 95.31 69 ILE A O 1
ATOM 523 N N . THR A 1 70 ? -8.75 -17.656 -12.172 1 96.44 70 THR A N 1
ATOM 524 C CA . THR A 1 70 ? -10 -17.047 -11.75 1 96.44 70 THR A CA 1
ATOM 525 C C . THR A 1 70 ? -10.898 -18.062 -11.055 1 96.44 70 THR A C 1
ATOM 527 O O . THR A 1 70 ? -11.469 -17.781 -10 1 96.44 70 THR A O 1
ATOM 530 N N . SER A 1 71 ? -10.961 -19.203 -11.633 1 95 71 SER A N 1
ATOM 531 C CA . SER A 1 71 ? -11.797 -20.25 -11.062 1 95 71 SER A CA 1
ATOM 532 C C . SER A 1 71 ? -11.328 -20.641 -9.664 1 95 71 SER A C 1
ATOM 534 O O . SER A 1 71 ? -12.133 -20.75 -8.742 1 95 71 SER A O 1
ATOM 536 N N . VAL A 1 72 ? -10.047 -20.797 -9.516 1 95.75 72 VAL A N 1
ATOM 537 C CA . VAL A 1 72 ? -9.461 -21.172 -8.227 1 95.75 72 VAL A CA 1
ATOM 538 C C . VAL A 1 72 ? -9.766 -20.094 -7.195 1 95.75 72 VAL A C 1
ATOM 540 O O . VAL A 1 72 ? -10.234 -20.391 -6.094 1 95.75 72 VAL A O 1
ATOM 543 N N . MET A 1 73 ? -9.602 -18.844 -7.559 1 97.12 73 MET A N 1
ATOM 544 C CA . MET A 1 73 ? -9.758 -17.734 -6.625 1 97.12 73 MET A CA 1
ATOM 545 C C . MET A 1 73 ? -11.227 -17.531 -6.27 1 97.12 73 MET A C 1
ATOM 547 O O . MET A 1 73 ? -11.562 -17.312 -5.105 1 97.12 73 MET A O 1
ATOM 551 N N . MET A 1 74 ? -12.078 -17.641 -7.258 1 95.81 74 MET A N 1
ATOM 552 C CA . MET A 1 74 ? -13.5 -17.438 -7.004 1 95.81 74 MET A CA 1
ATOM 553 C C . MET A 1 74 ? -14.031 -18.5 -6.043 1 95.81 74 MET A C 1
ATOM 555 O O . MET A 1 74 ? -14.828 -18.203 -5.152 1 95.81 74 MET A O 1
ATOM 559 N N . MET A 1 75 ? -13.586 -19.703 -6.219 1 94.5 75 MET A N 1
ATOM 560 C CA . MET A 1 75 ? -14 -20.797 -5.34 1 94.5 75 MET A CA 1
ATOM 561 C C . MET A 1 75 ? -13.57 -20.516 -3.9 1 94.5 75 MET A C 1
ATOM 563 O O . MET A 1 75 ? -14.367 -20.703 -2.971 1 94.5 75 MET A O 1
ATOM 567 N N . GLU A 1 76 ? -12.391 -20.078 -3.711 1 95.31 76 GLU A N 1
ATOM 568 C CA . GLU A 1 76 ? -11.883 -19.797 -2.367 1 95.31 76 GLU A CA 1
ATOM 569 C C . GLU A 1 76 ? -12.586 -18.609 -1.741 1 95.31 76 GLU A C 1
ATOM 571 O O . GLU A 1 76 ? -12.906 -18.625 -0.552 1 95.31 76 GLU A O 1
ATOM 576 N N . LEU A 1 77 ? -12.836 -17.562 -2.514 1 96.38 77 LEU A N 1
ATOM 577 C CA . LEU A 1 77 ? -13.445 -16.344 -2.014 1 96.38 77 LEU A CA 1
ATOM 578 C C . LEU A 1 77 ? -14.898 -16.578 -1.627 1 96.38 77 LEU A C 1
ATOM 580 O O . LEU A 1 77 ? -15.406 -15.953 -0.695 1 96.38 77 LEU A O 1
ATOM 584 N N . GLU A 1 78 ? -15.508 -17.48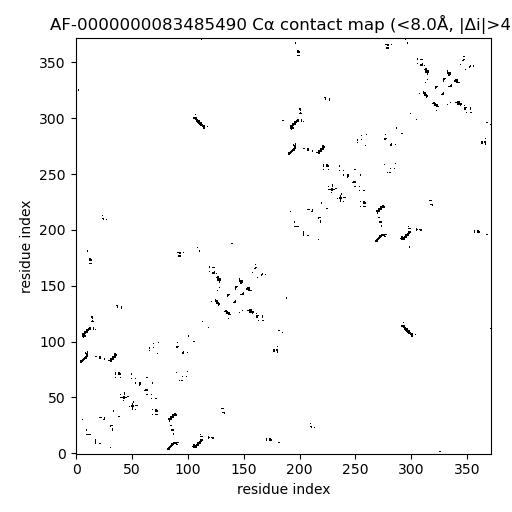4 -2.318 1 94.44 78 GLU A N 1
ATOM 585 C CA . GLU A 1 78 ? -16.891 -17.828 -1.988 1 94.44 78 GLU A CA 1
ATOM 586 C C . GLU A 1 78 ? -16.984 -18.422 -0.588 1 94.44 78 GLU A C 1
ATOM 588 O O . GLU A 1 78 ? -17.984 -18.219 0.113 1 94.44 78 GLU A O 1
ATOM 593 N N . LYS A 1 79 ? -15.953 -19.078 -0.171 1 93.81 79 LYS A N 1
ATOM 594 C CA . LYS A 1 79 ? -15.922 -19.688 1.15 1 93.81 79 LYS A CA 1
ATOM 595 C C . LYS A 1 79 ? -15.617 -18.672 2.234 1 93.81 79 LYS A C 1
ATOM 597 O O . LYS A 1 79 ? -15.805 -18.938 3.422 1 93.81 79 LYS A O 1
ATOM 602 N N . LYS A 1 80 ? -15.18 -17.5 1.823 1 94.56 80 LYS A N 1
ATOM 603 C CA . LYS A 1 80 ? -14.664 -16.531 2.777 1 94.56 80 LYS A CA 1
ATOM 604 C C . LYS A 1 80 ? -15.445 -15.219 2.693 1 94.56 80 LYS A C 1
ATOM 606 O O . LYS A 1 80 ? -14.875 -14.133 2.873 1 94.56 80 LYS A O 1
ATOM 611 N N . GLN A 1 81 ? -16.672 -15.266 2.396 1 89.06 81 GLN A N 1
ATOM 612 C CA . GLN A 1 81 ? -17.516 -14.102 2.156 1 89.06 81 GLN A CA 1
ATOM 613 C C . GLN A 1 81 ? -17.719 -13.297 3.438 1 89.06 81 GLN A C 1
ATOM 615 O O . GLN A 1 81 ? -17.984 -12.094 3.385 1 89.06 81 GLN A O 1
ATOM 620 N N . SER A 1 82 ? -17.547 -13.914 4.594 1 90.06 82 SER A N 1
ATOM 621 C CA . SER A 1 82 ? -17.812 -13.227 5.852 1 90.06 82 SER A CA 1
ATOM 622 C C . SER A 1 82 ? -16.516 -12.867 6.578 1 90.06 82 SER A C 1
ATOM 624 O O . SER A 1 82 ? -16.531 -12.586 7.773 1 90.06 82 SER A O 1
ATOM 626 N N . GLN A 1 83 ? -15.438 -12.922 5.836 1 92.44 83 GLN A N 1
ATOM 627 C CA . GLN A 1 83 ? -14.133 -12.695 6.465 1 92.44 83 GLN A CA 1
ATOM 628 C C . GLN A 1 83 ? -13.469 -11.445 5.895 1 92.44 83 GLN A C 1
ATOM 630 O O . GLN A 1 83 ? -13.781 -11.016 4.785 1 92.44 83 GLN A O 1
ATOM 635 N N . HIS A 1 84 ? -12.602 -10.852 6.746 1 93.56 84 HIS A N 1
ATOM 636 C CA . HIS A 1 84 ? -11.672 -9.836 6.281 1 93.56 84 HIS A CA 1
ATOM 637 C C . HIS A 1 84 ? -10.484 -10.461 5.555 1 93.56 84 HIS A C 1
ATOM 639 O O . HIS A 1 84 ? -9.875 -11.406 6.059 1 93.56 84 HIS A O 1
ATOM 645 N N . TRP A 1 85 ? -10.273 -9.914 4.32 1 96.19 85 TRP A N 1
ATOM 646 C CA . TRP A 1 85 ? -9.164 -10.555 3.631 1 96.19 85 TRP A CA 1
ATOM 647 C C . TRP A 1 85 ? -8.391 -9.555 2.779 1 96.19 85 TRP A C 1
ATOM 649 O O . TRP A 1 85 ? -8.875 -8.453 2.514 1 96.19 85 TRP A O 1
ATOM 659 N N . LEU A 1 86 ? -7.219 -9.953 2.467 1 96.25 86 LEU A N 1
ATOM 660 C CA . LEU A 1 86 ? -6.293 -9.273 1.57 1 96.25 86 LEU A CA 1
ATOM 661 C C . LEU A 1 86 ? -5.816 -10.211 0.465 1 96.25 86 LEU A C 1
ATOM 663 O O . LEU A 1 86 ? -5.332 -11.312 0.744 1 96.25 86 LEU A O 1
ATOM 667 N N . LEU A 1 87 ? -6.039 -9.742 -0.748 1 97.25 87 LEU A N 1
ATOM 668 C CA . LEU A 1 87 ? -5.656 -10.57 -1.887 1 97.25 87 LEU A CA 1
ATOM 669 C C . LEU A 1 87 ? -4.25 -10.219 -2.365 1 97.25 87 LEU A C 1
ATOM 671 O O . LEU A 1 87 ? -3.906 -9.039 -2.488 1 97.25 87 LEU A O 1
ATOM 675 N N . ASP A 1 88 ? -3.521 -11.219 -2.658 1 96.06 88 ASP A N 1
ATOM 676 C CA . ASP A 1 88 ? -2.15 -11.133 -3.156 1 96.06 88 ASP A CA 1
ATOM 677 C C . ASP A 1 88 ? -1.992 -11.898 -4.465 1 96.06 88 ASP A C 1
ATOM 679 O O . ASP A 1 88 ? -2.064 -13.133 -4.484 1 96.06 88 ASP A O 1
ATOM 683 N N . GLY A 1 89 ? -1.752 -11.125 -5.508 1 94.75 89 GLY A N 1
ATOM 684 C CA . GLY A 1 89 ? -1.542 -11.766 -6.797 1 94.75 89 GLY A CA 1
ATOM 685 C C . GLY A 1 89 ? -2.822 -11.938 -7.594 1 94.75 89 GLY A C 1
ATOM 686 O O . GLY A 1 89 ? -2.854 -12.68 -8.578 1 94.75 89 GLY A O 1
ATOM 687 N N . PHE A 1 90 ? -3.875 -11.422 -7.109 1 97.06 90 PHE A N 1
ATOM 688 C CA . PHE A 1 90 ? -5.164 -11.43 -7.789 1 97.06 90 PHE A CA 1
ATOM 689 C C . PHE A 1 90 ? -5.949 -10.156 -7.488 1 97.06 90 PHE A C 1
ATOM 6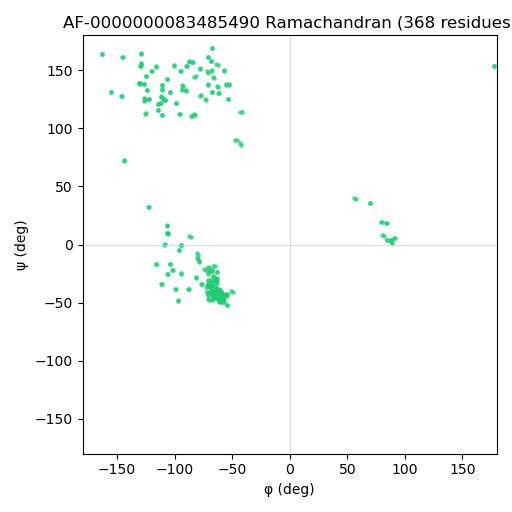91 O O . PHE A 1 90 ? -6.16 -9.812 -6.324 1 97.06 90 PHE A O 1
ATOM 698 N N . PRO A 1 91 ? -6.414 -9.484 -8.469 1 97.19 91 PRO A N 1
ATOM 699 C CA . PRO A 1 91 ? -6.383 -9.797 -9.898 1 97.19 91 PRO A CA 1
ATOM 700 C C . PRO A 1 91 ? -5.109 -9.305 -10.586 1 97.19 91 PRO A C 1
ATOM 702 O O . PRO A 1 91 ? -4.41 -8.438 -10.047 1 97.19 91 PRO A O 1
ATOM 705 N N . ARG A 1 92 ? -4.812 -9.953 -11.75 1 95 92 ARG A N 1
ATOM 706 C CA . ARG A 1 92 ? -3.654 -9.523 -12.531 1 95 92 ARG A CA 1
ATOM 707 C C . ARG A 1 92 ? -4.078 -8.992 -13.898 1 95 92 ARG A C 1
ATOM 709 O O . ARG A 1 92 ? -3.285 -8.359 -14.602 1 95 92 ARG A O 1
ATOM 716 N N . THR A 1 93 ? -5.27 -9.312 -14.266 1 95.81 93 THR A N 1
ATOM 717 C CA . THR A 1 93 ? -5.801 -8.867 -15.555 1 95.81 93 THR A CA 1
ATOM 718 C C . THR A 1 93 ? -7.168 -8.211 -15.367 1 95.81 93 THR A C 1
ATOM 720 O O . THR A 1 93 ? -7.797 -8.352 -14.32 1 95.81 93 THR A O 1
ATOM 723 N N . LEU A 1 94 ? -7.547 -7.5 -16.438 1 96 94 LEU A N 1
ATOM 724 C CA . LEU A 1 94 ? -8.836 -6.824 -16.406 1 96 94 LEU A CA 1
ATOM 725 C C . LEU A 1 94 ? -9.977 -7.832 -16.25 1 96 94 LEU A C 1
ATOM 727 O O . LEU A 1 94 ? -10.93 -7.59 -15.516 1 96 94 LEU A O 1
ATOM 731 N N . VAL A 1 95 ? -9.859 -8.953 -16.906 1 96 95 VAL A N 1
ATOM 732 C CA . VAL A 1 95 ? -10.875 -10 -16.844 1 96 95 VAL A CA 1
ATOM 733 C C . VAL A 1 95 ? -11 -10.516 -15.414 1 96 95 VAL A C 1
ATOM 735 O O . VAL A 1 95 ? -12.109 -10.68 -14.906 1 96 95 VAL A O 1
ATOM 738 N N . GLN A 1 96 ? -9.906 -10.758 -14.766 1 97.06 96 GLN A N 1
ATOM 739 C CA . GLN A 1 96 ? -9.906 -11.188 -13.367 1 97.06 96 GLN A CA 1
ATOM 740 C C . GLN A 1 96 ? -10.523 -10.133 -12.461 1 97.06 96 GLN A C 1
ATOM 742 O O . GLN A 1 96 ? -11.289 -10.461 -11.547 1 97.06 96 GLN A O 1
ATOM 747 N N . ALA A 1 97 ? -10.195 -8.922 -12.727 1 97.19 97 ALA A N 1
ATOM 748 C CA . ALA A 1 97 ? -10.711 -7.824 -11.914 1 97.19 97 ALA A CA 1
ATOM 749 C C . ALA A 1 97 ? -12.227 -7.727 -12.031 1 97.19 97 ALA A C 1
ATOM 751 O O . ALA A 1 97 ? -12.922 -7.527 -11.031 1 97.19 97 ALA A O 1
ATOM 752 N N . GLU A 1 98 ? -12.695 -7.844 -13.211 1 96.31 98 GLU A N 1
ATOM 753 C CA . GLU A 1 98 ? -14.133 -7.793 -13.438 1 96.31 98 GLU A CA 1
ATOM 754 C C . GLU A 1 98 ? -14.844 -8.953 -12.75 1 96.31 98 GLU A C 1
ATOM 756 O O . GLU A 1 98 ? -15.938 -8.781 -12.203 1 96.31 98 GLU A O 1
ATOM 761 N N . ALA A 1 99 ? -14.281 -10.102 -12.797 1 96.31 99 ALA A N 1
ATOM 762 C CA . ALA A 1 99 ? -14.844 -11.25 -12.094 1 96.31 99 ALA A CA 1
ATOM 763 C C . ALA A 1 99 ? -14.906 -11 -10.594 1 96.31 99 ALA A C 1
ATOM 765 O O . ALA A 1 99 ? -15.914 -11.297 -9.953 1 96.31 99 ALA A O 1
ATOM 766 N N . LEU A 1 100 ? -13.859 -10.422 -10.078 1 96.69 100 LEU A N 1
ATOM 767 C CA . LEU A 1 100 ? -13.805 -10.102 -8.656 1 96.69 100 LEU A CA 1
ATOM 768 C C . LEU A 1 100 ? -14.883 -9.078 -8.289 1 96.69 100 LEU A C 1
ATOM 770 O O . LEU A 1 100 ? -15.555 -9.227 -7.27 1 96.69 100 LEU A O 1
ATOM 774 N N . ASP A 1 101 ? -15.086 -8.109 -9.141 1 94.81 101 ASP A N 1
ATOM 775 C CA . ASP A 1 101 ? -16.031 -7.031 -8.883 1 94.81 101 ASP A CA 1
ATOM 776 C C . ASP A 1 101 ? -17.469 -7.555 -8.859 1 94.81 101 ASP A C 1
ATOM 778 O O . ASP A 1 101 ? -18.344 -6.957 -8.219 1 94.81 101 ASP A O 1
ATOM 782 N N . ARG A 1 102 ? -17.656 -8.625 -9.586 1 93.75 102 ARG A N 1
ATOM 783 C CA . ARG A 1 102 ? -18.984 -9.227 -9.578 1 93.75 102 ARG A CA 1
ATOM 784 C C . ARG A 1 102 ? -19.281 -9.898 -8.242 1 93.75 102 ARG A C 1
ATOM 786 O O . ARG A 1 102 ? -20.438 -10.039 -7.855 1 93.75 102 ARG A O 1
ATOM 793 N N . LEU A 1 103 ? -18.266 -10.258 -7.559 1 92.56 103 LEU A N 1
ATOM 794 C CA . LEU A 1 103 ? -18.422 -10.961 -6.289 1 92.56 103 LEU A CA 1
ATOM 795 C C . LEU A 1 103 ? -18.547 -9.977 -5.133 1 92.56 103 LEU A C 1
ATOM 797 O O . LEU A 1 103 ? -19.328 -10.203 -4.203 1 92.56 103 LEU A O 1
ATOM 801 N N . CYS A 1 104 ? -17.734 -8.859 -5.254 1 91.44 104 CYS A N 1
ATOM 802 C CA . CYS A 1 104 ? -17.75 -7.941 -4.121 1 91.44 104 CYS A CA 1
ATOM 803 C C . CYS A 1 104 ? -17.172 -6.586 -4.512 1 91.44 104 CYS A C 1
ATOM 805 O O . CYS A 1 104 ? -16.562 -6.453 -5.566 1 91.44 104 CYS A O 1
ATOM 807 N N . GLU A 1 105 ? -17.484 -5.645 -3.627 1 90.19 105 GLU A N 1
ATOM 808 C CA . GLU A 1 105 ? -16.844 -4.34 -3.711 1 90.19 105 GLU A CA 1
ATOM 809 C C . GLU A 1 105 ? -15.609 -4.273 -2.82 1 90.19 105 GLU A C 1
ATOM 811 O O . GLU A 1 105 ? -15.633 -4.746 -1.682 1 90.19 105 GLU A O 1
ATOM 816 N N . LEU A 1 106 ? -14.578 -3.775 -3.391 1 92.62 106 LEU A N 1
ATOM 817 C CA . LEU A 1 106 ? -13.344 -3.645 -2.627 1 92.62 106 LEU A CA 1
ATOM 818 C C . LEU A 1 106 ? -13.375 -2.391 -1.76 1 92.62 106 LEU A C 1
ATOM 820 O O . LEU A 1 106 ? -13.867 -1.345 -2.188 1 92.62 106 LEU A O 1
ATOM 824 N N . ASP A 1 107 ? -12.781 -2.502 -0.607 1 90.44 107 ASP A N 1
ATOM 825 C CA . ASP A 1 107 ? -12.695 -1.377 0.319 1 90.44 107 ASP A CA 1
ATOM 826 C C . ASP A 1 107 ? -11.375 -0.625 0.15 1 90.44 107 ASP A C 1
ATOM 828 O O . ASP A 1 107 ? -11.289 0.561 0.478 1 90.44 107 ASP A O 1
ATOM 832 N N . LEU A 1 108 ? -10.414 -1.389 -0.36 1 92.56 108 LEU A N 1
ATOM 833 C CA . LEU A 1 108 ? -9.07 -0.823 -0.432 1 92.56 108 LEU A CA 1
ATOM 834 C C . LEU A 1 108 ? -8.25 -1.504 -1.523 1 92.56 108 LEU A C 1
ATOM 836 O O . LEU A 1 108 ? -8.227 -2.734 -1.613 1 92.56 108 LEU A O 1
ATOM 840 N N . VAL A 1 109 ? -7.641 -0.726 -2.326 1 95.06 109 VAL A N 1
ATOM 841 C CA . VAL A 1 109 ? -6.66 -1.213 -3.293 1 95.06 109 VAL A CA 1
ATOM 842 C C . VAL A 1 109 ? -5.316 -0.523 -3.062 1 95.06 109 VAL A C 1
ATOM 844 O O . VAL A 1 109 ? -5.238 0.707 -3.051 1 95.06 109 VAL A O 1
ATOM 847 N N . ILE A 1 110 ? -4.312 -1.312 -2.885 1 94.31 110 ILE A N 1
ATOM 848 C CA . ILE A 1 110 ? -2.957 -0.829 -2.65 1 94.31 110 ILE A CA 1
ATOM 849 C C . ILE A 1 110 ? -2.094 -1.097 -3.881 1 94.31 110 ILE A C 1
ATOM 851 O O . ILE A 1 110 ? -1.98 -2.24 -4.328 1 94.31 110 ILE A O 1
ATOM 855 N N . ASN A 1 111 ? -1.505 -0.057 -4.387 1 95 111 ASN A N 1
ATOM 856 C CA . ASN A 1 111 ? -0.595 -0.194 -5.516 1 95 111 ASN A CA 1
ATOM 857 C C . ASN A 1 111 ? 0.852 0.064 -5.109 1 95 111 ASN A C 1
ATOM 859 O O . ASN A 1 111 ? 1.168 1.126 -4.566 1 95 111 ASN A O 1
ATOM 863 N N . LEU A 1 112 ? 1.674 -0.889 -5.402 1 94.19 112 LEU A N 1
ATOM 864 C CA . LEU A 1 112 ? 3.102 -0.745 -5.137 1 94.19 112 LEU A CA 1
ATOM 865 C C . LEU A 1 112 ? 3.85 -0.333 -6.402 1 94.19 112 LEU A C 1
ATOM 867 O O . LEU A 1 112 ? 3.814 -1.043 -7.41 1 94.19 112 LEU A O 1
ATOM 871 N N . ASN A 1 113 ? 4.508 0.761 -6.312 1 93.69 113 ASN A N 1
ATOM 872 C CA . ASN A 1 113 ? 5.336 1.251 -7.41 1 93.69 113 ASN A CA 1
ATOM 873 C C . ASN A 1 113 ? 6.816 1.255 -7.035 1 93.69 113 ASN A C 1
ATOM 875 O O . ASN A 1 113 ? 7.211 1.896 -6.059 1 93.69 113 ASN A O 1
ATOM 879 N N . ILE A 1 114 ? 7.523 0.524 -7.809 1 92.94 114 ILE A N 1
ATOM 880 C CA . ILE A 1 114 ? 8.961 0.375 -7.598 1 92.94 114 ILE A CA 1
ATOM 881 C C . ILE A 1 114 ? 9.703 0.707 -8.883 1 92.94 114 ILE A C 1
ATOM 883 O O . ILE A 1 114 ? 9.266 0.338 -9.977 1 92.94 114 ILE A O 1
ATOM 887 N N . PRO A 1 115 ? 10.844 1.456 -8.758 1 91.94 115 PRO A N 1
ATOM 888 C CA . PRO A 1 115 ? 11.633 1.738 -9.961 1 91.94 115 PRO A CA 1
ATOM 889 C C . PRO A 1 115 ? 12.086 0.471 -10.68 1 91.94 115 PRO A C 1
ATOM 891 O O . PRO A 1 115 ? 12.422 -0.525 -10.039 1 91.94 115 PRO A O 1
ATOM 894 N N . PHE A 1 116 ? 12.203 0.595 -11.977 1 89.69 116 PHE A N 1
ATOM 895 C CA . PHE A 1 116 ? 12.523 -0.527 -12.852 1 89.69 116 PHE A CA 1
ATOM 896 C C . PHE A 1 116 ? 13.852 -1.158 -12.469 1 89.69 116 PHE A C 1
ATOM 898 O O . PHE A 1 116 ? 13.961 -2.383 -12.367 1 89.69 116 PHE A O 1
ATOM 905 N N . GLU A 1 117 ? 14.805 -0.325 -12.234 1 88.75 117 GLU A N 1
ATOM 906 C CA . GLU A 1 117 ? 16.141 -0.833 -11.938 1 88.75 117 GLU A CA 1
ATOM 907 C C . GLU A 1 117 ? 16.156 -1.605 -10.625 1 88.75 117 GLU A C 1
ATOM 909 O O . GLU A 1 117 ? 16.844 -2.623 -10.508 1 88.75 117 GLU A O 1
ATOM 914 N N . THR A 1 118 ? 15.398 -1.156 -9.719 1 87.25 118 THR A N 1
ATOM 915 C CA . THR A 1 118 ? 15.289 -1.841 -8.43 1 87.25 118 THR A CA 1
ATOM 916 C C . THR A 1 118 ? 14.633 -3.207 -8.602 1 87.25 118 THR A C 1
ATOM 918 O O . THR A 1 118 ? 15.07 -4.191 -8.008 1 87.25 118 THR A O 1
ATOM 921 N N . LEU A 1 119 ? 13.617 -3.277 -9.422 1 91.69 119 LEU A N 1
ATOM 922 C CA . LEU A 1 119 ? 12.922 -4.531 -9.695 1 91.69 119 LEU A CA 1
ATOM 923 C C . LEU A 1 119 ? 13.867 -5.535 -10.352 1 91.69 119 LEU A C 1
ATOM 925 O O . LEU A 1 119 ? 13.875 -6.715 -9.992 1 91.69 119 LEU A O 1
ATOM 929 N N . LYS A 1 120 ? 14.562 -5.016 -11.273 1 89.5 120 LYS A N 1
ATOM 930 C CA . LYS A 1 120 ? 15.5 -5.875 -11.984 1 89.5 120 LYS A CA 1
ATOM 931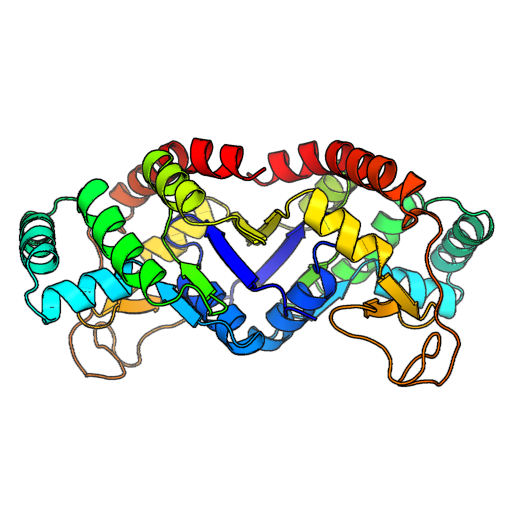 C C . LYS A 1 120 ? 16.516 -6.5 -11.031 1 89.5 120 LYS A C 1
ATOM 933 O O . LYS A 1 120 ? 16.766 -7.707 -11.086 1 89.5 120 LYS A O 1
ATOM 938 N N . ASP A 1 121 ? 17.031 -5.707 -10.18 1 87.69 121 ASP A N 1
ATOM 939 C CA . ASP A 1 121 ? 18 -6.184 -9.203 1 87.69 121 ASP A CA 1
ATOM 940 C C . ASP A 1 121 ? 17.391 -7.23 -8.281 1 87.69 121 ASP A C 1
ATOM 942 O O . ASP A 1 121 ? 18 -8.266 -8.008 1 87.69 121 ASP A O 1
ATOM 946 N N . ARG A 1 122 ? 16.25 -6.988 -7.852 1 88.12 122 ARG A N 1
ATOM 947 C CA . ARG A 1 122 ? 15.57 -7.883 -6.914 1 88.12 122 ARG A CA 1
ATOM 948 C C . ARG A 1 122 ? 15.242 -9.219 -7.574 1 88.12 122 ARG A C 1
ATOM 950 O O . ARG A 1 122 ? 15.438 -10.273 -6.973 1 88.12 122 ARG A O 1
ATOM 957 N N . LEU A 1 123 ? 14.75 -9.109 -8.805 1 91.75 123 LEU A N 1
ATOM 958 C CA . LEU A 1 123 ? 14.344 -10.32 -9.508 1 91.75 123 LEU A CA 1
ATOM 959 C C . LEU A 1 123 ? 15.555 -11.18 -9.859 1 91.75 123 LEU A C 1
ATOM 961 O O . LEU A 1 123 ? 15.5 -12.406 -9.75 1 91.75 123 LEU A O 1
ATOM 965 N N . SER A 1 124 ? 16.625 -10.516 -10.18 1 88.5 124 SER A N 1
ATOM 966 C CA . SER A 1 124 ? 17.812 -11.25 -10.602 1 88.5 124 SER A CA 1
ATOM 967 C C . SER A 1 124 ? 18.453 -11.992 -9.43 1 88.5 124 SER A C 1
ATOM 969 O O . SER A 1 124 ? 19.156 -12.977 -9.625 1 88.5 124 SER A O 1
ATOM 971 N N . ALA A 1 125 ? 18.156 -11.594 -8.227 1 88.88 125 ALA A N 1
ATOM 972 C CA . ALA A 1 125 ? 18.75 -12.188 -7.031 1 88.88 125 ALA A CA 1
ATOM 973 C C . ALA A 1 125 ? 17.75 -13.078 -6.297 1 88.88 125 ALA A C 1
ATOM 975 O O . ALA A 1 125 ? 18.031 -13.555 -5.195 1 88.88 125 ALA A O 1
ATOM 976 N N . ARG A 1 126 ? 16.625 -13.336 -6.918 1 91.12 126 ARG A N 1
ATOM 977 C CA . ARG A 1 126 ? 15.539 -14.031 -6.238 1 91.12 126 ARG A CA 1
ATOM 978 C C . ARG A 1 126 ? 15.656 -15.539 -6.43 1 91.12 126 ARG A C 1
ATOM 980 O O . ARG A 1 126 ? 15.914 -16.016 -7.539 1 91.12 126 ARG A O 1
ATOM 987 N N . TRP A 1 127 ? 15.508 -16.234 -5.316 1 91.81 127 TRP A N 1
ATOM 988 C CA . TRP A 1 127 ? 15.43 -17.688 -5.309 1 91.81 127 TRP A CA 1
ATOM 989 C C . TRP A 1 127 ? 14.156 -18.156 -4.605 1 91.81 127 TRP A C 1
ATOM 991 O O . TRP A 1 127 ? 13.695 -17.531 -3.658 1 91.81 127 TRP A O 1
ATOM 1001 N N . ILE A 1 128 ? 13.602 -19.297 -5.141 1 91.19 128 ILE A N 1
ATOM 1002 C CA . ILE A 1 128 ? 12.289 -19.703 -4.648 1 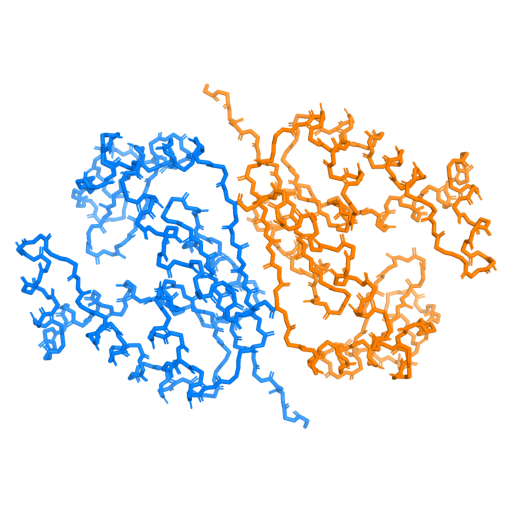91.19 128 ILE A CA 1
ATOM 1003 C C . ILE A 1 128 ? 12.305 -21.172 -4.273 1 91.19 128 ILE A C 1
ATOM 1005 O O . ILE A 1 128 ? 12.922 -22 -4.965 1 91.19 128 ILE A O 1
ATOM 1009 N N . HIS A 1 129 ? 11.656 -21.453 -3.164 1 93.5 129 HIS A N 1
ATOM 1010 C CA . HIS A 1 129 ? 11.328 -22.828 -2.846 1 93.5 129 HIS A CA 1
ATOM 1011 C C . HIS A 1 129 ? 10.055 -23.281 -3.559 1 93.5 129 HIS A C 1
ATOM 1013 O O . HIS A 1 129 ? 8.961 -22.844 -3.203 1 93.5 129 HIS A O 1
ATOM 1019 N N . PRO A 1 130 ? 10.078 -24.141 -4.473 1 87.19 130 PRO A N 1
ATOM 1020 C CA . PRO A 1 130 ? 8.938 -24.438 -5.336 1 87.19 130 PRO A CA 1
ATOM 1021 C C . PRO A 1 130 ? 7.73 -24.969 -4.559 1 87.19 130 PRO A C 1
ATOM 1023 O O . PRO A 1 130 ? 6.598 -24.562 -4.816 1 87.19 130 PRO A O 1
ATOM 1026 N N . ALA A 1 131 ? 7.922 -25.766 -3.604 1 86.12 131 ALA A N 1
ATOM 1027 C CA . ALA A 1 131 ? 6.824 -26.453 -2.916 1 86.12 131 ALA A CA 1
ATOM 1028 C C . ALA A 1 131 ? 6.043 -25.469 -2.035 1 86.12 131 ALA A C 1
ATOM 1030 O O . ALA A 1 131 ? 4.816 -25.547 -1.956 1 86.12 131 ALA A O 1
ATOM 1031 N N . SER A 1 132 ? 6.648 -24.547 -1.419 1 87.06 132 SER A N 1
ATOM 1032 C CA . SER A 1 132 ? 5.988 -23.672 -0.468 1 87.06 132 SER A CA 1
ATOM 1033 C C . SER A 1 132 ? 5.777 -22.281 -1.062 1 87.06 132 SER A C 1
ATOM 1035 O O . SER A 1 132 ? 4.969 -21.5 -0.558 1 87.06 132 SER A O 1
ATOM 1037 N N . GLY A 1 133 ? 6.617 -21.938 -2.021 1 86.69 133 GLY A N 1
ATOM 1038 C CA . GLY A 1 133 ? 6.574 -20.594 -2.564 1 86.69 133 GLY A CA 1
ATOM 1039 C C . GLY A 1 133 ? 7.438 -19.609 -1.798 1 86.69 133 GLY A C 1
ATOM 1040 O O . GLY A 1 133 ? 7.508 -18.422 -2.146 1 86.69 133 GLY A O 1
ATOM 1041 N N . ARG A 1 134 ? 8.188 -20.094 -0.786 1 88.88 134 ARG A N 1
ATOM 1042 C CA . ARG A 1 134 ? 9.055 -19.219 -0.005 1 88.88 134 ARG A CA 1
ATOM 1043 C C . ARG A 1 134 ? 10.141 -18.594 -0.879 1 88.88 134 ARG A C 1
ATOM 1045 O O . ARG A 1 134 ? 10.734 -19.281 -1.715 1 88.88 134 ARG A O 1
ATOM 1052 N N . VAL A 1 135 ? 10.297 -17.25 -0.618 1 88.38 135 VAL A N 1
ATOM 1053 C CA . VAL A 1 135 ? 11.203 -16.5 -1.472 1 88.38 135 VAL A CA 1
ATOM 1054 C C . VAL A 1 135 ? 12.438 -16.078 -0.672 1 88.38 135 VAL A C 1
ATOM 1056 O O . VAL A 1 135 ? 12.328 -15.695 0.492 1 88.38 135 VAL A O 1
ATOM 1059 N N . TYR A 1 136 ? 13.562 -16.219 -1.296 1 90.25 136 TYR A N 1
ATOM 1060 C CA . TYR A 1 136 ? 14.836 -15.727 -0.795 1 90.25 136 TYR A CA 1
ATOM 1061 C C . TYR A 1 136 ? 15.453 -14.727 -1.764 1 90.25 136 TYR A C 1
ATOM 1063 O O . TYR A 1 136 ? 15.141 -14.734 -2.957 1 90.25 136 TYR A O 1
ATOM 1071 N N . ASN A 1 137 ? 16.172 -13.836 -1.192 1 88.19 137 ASN A N 1
ATOM 1072 C CA . ASN A 1 137 ? 16.969 -12.898 -1.981 1 88.19 137 ASN A CA 1
ATOM 1073 C C . ASN A 1 137 ? 18.438 -12.914 -1.56 1 88.19 137 ASN A C 1
ATOM 1075 O O . ASN A 1 137 ? 18.75 -12.695 -0.391 1 88.19 137 ASN A O 1
ATOM 1079 N N . MET A 1 138 ? 19.266 -13.133 -2.514 1 86.38 138 MET A N 1
ATOM 1080 C CA . MET A 1 138 ? 20.688 -13.344 -2.213 1 86.38 138 MET A CA 1
ATOM 1081 C C . MET A 1 138 ? 21.312 -12.078 -1.626 1 86.38 138 MET A C 1
ATOM 1083 O O . MET A 1 138 ? 22.312 -12.148 -0.913 1 86.38 138 MET A O 1
ATOM 1087 N N . GLU A 1 139 ? 20.734 -10.984 -1.792 1 77.94 139 GLU A N 1
ATOM 1088 C CA . GLU A 1 139 ? 21.297 -9.727 -1.319 1 77.94 139 GLU A CA 1
ATOM 1089 C C . GLU A 1 139 ? 20.672 -9.289 -0.002 1 77.94 139 GLU A C 1
ATOM 1091 O O . GLU A 1 139 ? 21.359 -8.805 0.896 1 77.94 139 GLU A O 1
ATOM 1096 N N . PHE A 1 140 ? 19.359 -9.492 0.176 1 74.69 140 PHE A N 1
ATOM 1097 C CA . PHE A 1 140 ? 18.656 -8.891 1.292 1 74.69 140 PHE A CA 1
ATOM 1098 C C . PHE A 1 140 ? 18.219 -9.945 2.301 1 74.69 140 PHE A C 1
ATOM 1100 O O . PHE A 1 140 ? 18.094 -9.656 3.494 1 74.69 140 PHE A O 1
ATOM 1107 N N . ASN A 1 141 ? 17.891 -11.102 1.833 1 82.69 141 ASN A N 1
ATOM 1108 C CA . ASN A 1 141 ? 17.438 -12.227 2.645 1 82.69 141 ASN A CA 1
ATOM 1109 C C . ASN A 1 141 ? 17.938 -13.555 2.102 1 82.69 141 ASN A C 1
ATOM 1111 O O . ASN A 1 141 ? 17.156 -14.398 1.668 1 82.69 141 ASN A O 1
ATOM 1115 N N . PRO A 1 142 ? 19.25 -13.695 2.334 1 90.94 142 PRO A N 1
ATOM 1116 C CA . PRO A 1 142 ? 19.812 -14.922 1.773 1 90.94 142 PRO A CA 1
ATOM 1117 C C . PRO A 1 142 ? 19.5 -16.156 2.609 1 90.94 142 PRO A C 1
ATOM 1119 O O . PRO A 1 142 ? 19.234 -16.047 3.811 1 90.94 142 PRO A O 1
ATOM 1122 N N . PRO A 1 143 ? 19.438 -17.312 1.923 1 93.88 143 PRO A N 1
ATOM 1123 C CA . PRO A 1 143 ? 19.344 -18.531 2.709 1 93.88 143 PRO A CA 1
ATOM 1124 C C . PRO A 1 143 ? 20.625 -18.844 3.488 1 93.88 143 PRO A C 1
ATOM 1126 O O . PRO A 1 143 ? 21.672 -18.266 3.186 1 93.88 143 PRO A O 1
ATOM 1129 N N . HIS A 1 144 ? 20.453 -19.594 4.48 1 95.75 144 HIS A N 1
ATOM 1130 C CA . HIS A 1 144 ? 21.609 -19.969 5.281 1 95.75 144 HIS A CA 1
ATOM 1131 C C . HIS A 1 144 ? 22.672 -20.656 4.426 1 95.75 144 HIS A C 1
ATOM 1133 O O . HIS A 1 144 ? 23.875 -20.391 4.586 1 95.75 144 HIS A O 1
ATOM 1139 N N . VAL A 1 145 ? 22.25 -21.625 3.67 1 94.81 145 VAL A N 1
ATOM 1140 C CA . VAL A 1 145 ? 23.094 -22.297 2.693 1 94.81 145 VAL A CA 1
ATOM 1141 C C . VAL A 1 145 ? 22.609 -21.969 1.28 1 94.81 145 VAL A C 1
ATOM 1143 O O . VAL A 1 145 ? 21.438 -22.141 0.972 1 94.81 145 VAL A O 1
ATOM 1146 N N . HIS A 1 146 ? 23.469 -21.531 0.479 1 92.88 146 HIS A N 1
ATOM 1147 C CA . HIS A 1 146 ? 23.125 -21.141 -0.883 1 92.88 146 HIS A CA 1
ATOM 1148 C C . HIS A 1 146 ? 22.406 -22.281 -1.609 1 92.88 146 HIS A C 1
ATOM 1150 O O . HIS A 1 146 ? 22.891 -23.406 -1.648 1 92.88 146 HIS A O 1
ATOM 1156 N N . GLY A 1 147 ? 21.234 -21.938 -2.109 1 93.62 147 GLY A N 1
ATOM 1157 C CA . GLY A 1 147 ? 20.5 -22.891 -2.943 1 93.62 147 GLY A CA 1
ATOM 1158 C C . GLY A 1 147 ? 19.672 -23.859 -2.145 1 93.62 147 GLY A C 1
ATOM 1159 O O . GLY A 1 147 ? 19.062 -24.781 -2.709 1 93.62 147 GLY A O 1
ATOM 1160 N N . ILE A 1 148 ? 19.688 -23.641 -0.841 1 96.44 148 ILE A N 1
ATOM 1161 C CA . ILE A 1 148 ? 18.984 -24.609 -0.006 1 96.44 148 ILE A CA 1
ATOM 1162 C C . ILE A 1 148 ? 17.938 -23.891 0.854 1 96.44 148 ILE A C 1
ATOM 1164 O O . ILE A 1 148 ? 18.25 -22.875 1.491 1 96.44 148 ILE A O 1
ATOM 1168 N N . ASP A 1 149 ? 16.719 -24.406 0.898 1 96.44 149 ASP A N 1
ATOM 1169 C CA . ASP A 1 149 ? 15.648 -23.844 1.717 1 96.44 149 ASP A CA 1
ATOM 1170 C C . ASP A 1 149 ? 15.953 -24.016 3.205 1 96.44 149 ASP A C 1
ATOM 1172 O O . ASP A 1 149 ? 16.219 -25.125 3.668 1 96.44 149 ASP A O 1
ATOM 1176 N N . ASP A 1 150 ? 15.812 -22.984 3.91 1 95.94 150 ASP A N 1
ATOM 1177 C CA . ASP A 1 150 ? 16.219 -22.953 5.312 1 95.94 150 ASP A CA 1
ATOM 1178 C C . ASP A 1 150 ? 15.305 -23.844 6.16 1 95.94 150 ASP A C 1
ATOM 1180 O O . ASP A 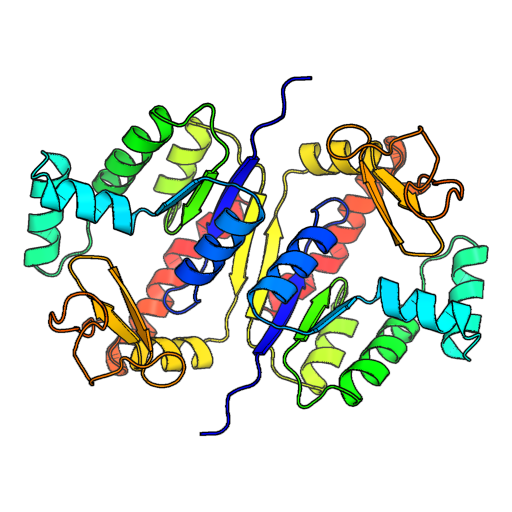1 150 ? 15.711 -24.328 7.219 1 95.94 150 ASP A O 1
ATOM 1184 N N . ILE A 1 151 ? 14.141 -24.078 5.684 1 94.56 151 ILE A N 1
ATOM 1185 C CA . ILE A 1 151 ? 13.141 -24.766 6.5 1 94.56 151 ILE A CA 1
ATOM 1186 C C . ILE A 1 151 ? 13.125 -26.25 6.168 1 94.56 151 ILE A C 1
ATOM 1188 O O . ILE A 1 151 ? 13.227 -27.094 7.062 1 94.56 151 ILE A O 1
ATOM 1192 N N . THR A 1 152 ? 13.094 -26.625 4.953 1 95.81 152 THR A N 1
ATOM 1193 C CA . THR A 1 152 ? 12.867 -28.016 4.559 1 95.81 152 THR A CA 1
ATOM 1194 C C . THR A 1 152 ? 14.18 -28.672 4.156 1 95.81 152 THR A C 1
ATOM 1196 O O . THR A 1 152 ? 14.266 -29.906 4.098 1 95.81 152 THR A O 1
ATOM 1199 N N . GLY A 1 153 ? 15.133 -27.891 3.807 1 96.25 153 GLY A N 1
ATOM 1200 C CA . GLY A 1 153 ? 16.375 -28.438 3.301 1 96.25 153 GLY A CA 1
ATOM 1201 C C . GLY A 1 153 ? 16.312 -28.812 1.832 1 96.25 153 GLY A C 1
ATOM 1202 O O . GLY A 1 153 ? 17.25 -29.406 1.292 1 96.25 153 GLY A O 1
ATOM 1203 N N . GLU A 1 154 ? 15.242 -28.484 1.158 1 96.31 154 GLU A N 1
ATOM 1204 C CA . GLU A 1 154 ? 15.062 -28.781 -0.261 1 96.31 154 GLU A CA 1
ATOM 1205 C C . GLU A 1 154 ? 15.719 -27.703 -1.13 1 96.31 154 GLU A C 1
ATOM 1207 O O . GLU A 1 154 ? 15.953 -26.594 -0.672 1 96.31 154 GLU A O 1
ATOM 1212 N N . PRO A 1 155 ? 16.047 -28.062 -2.395 1 96.12 155 PRO A N 1
ATOM 1213 C CA . PRO A 1 155 ? 16.734 -27.109 -3.275 1 96.12 155 PRO A CA 1
ATOM 1214 C C . PRO A 1 155 ? 15.852 -25.906 -3.635 1 96.12 155 PRO A C 1
ATOM 1216 O O . PRO A 1 155 ? 14.641 -26.062 -3.818 1 96.12 155 PRO A O 1
ATOM 1219 N N . LEU A 1 156 ? 16.453 -24.75 -3.746 1 95.69 156 LEU A N 1
ATOM 1220 C CA . LEU A 1 156 ? 15.852 -23.531 -4.293 1 95.69 156 LEU A CA 1
ATOM 1221 C C . LEU A 1 156 ? 16.078 -23.453 -5.797 1 95.69 156 LEU A C 1
ATOM 1223 O O . LEU A 1 156 ? 17 -24.062 -6.328 1 95.69 156 LEU A O 1
ATOM 1227 N N . ILE A 1 157 ? 15.18 -22.766 -6.402 1 91.31 157 ILE A N 1
ATOM 1228 C CA . ILE A 1 157 ? 15.359 -22.578 -7.84 1 91.31 157 ILE A CA 1
ATOM 1229 C C . ILE A 1 157 ? 15.234 -21.094 -8.195 1 91.31 157 ILE A C 1
ATOM 1231 O O . ILE A 1 157 ? 14.68 -20.312 -7.422 1 91.31 157 ILE A O 1
ATOM 1235 N N . GLN A 1 158 ? 15.859 -20.734 -9.32 1 88.81 158 GLN A N 1
ATOM 1236 C CA . GLN A 1 158 ? 15.602 -19.453 -9.953 1 88.81 158 GLN A CA 1
ATOM 1237 C C . GLN A 1 158 ? 14.711 -19.609 -11.188 1 88.81 158 GLN A C 1
ATOM 1239 O O . GLN A 1 158 ? 14.93 -20.5 -12.008 1 88.81 158 GLN A O 1
ATOM 1244 N N . ARG A 1 159 ? 13.695 -18.781 -11.242 1 84.62 159 ARG A N 1
ATOM 1245 C CA . ARG A 1 159 ? 12.836 -18.844 -12.422 1 84.62 159 ARG A CA 1
ATOM 1246 C C . ARG A 1 159 ? 13.578 -18.359 -13.664 1 84.62 159 ARG A C 1
ATOM 1248 O O . ARG A 1 159 ? 14.438 -17.484 -13.586 1 84.62 159 ARG A O 1
ATOM 1255 N N . GLU A 1 160 ? 13.148 -18.953 -14.719 1 82.38 160 GLU A N 1
ATOM 1256 C CA . GLU A 1 160 ? 13.781 -18.578 -15.977 1 82.38 160 GLU A CA 1
ATOM 1257 C C . GLU A 1 160 ? 13.531 -17.109 -16.312 1 82.38 160 GLU A C 1
ATOM 1259 O O . GLU A 1 160 ? 14.383 -16.453 -16.906 1 82.38 160 GLU A O 1
ATOM 1264 N N . ASP A 1 161 ? 12.375 -16.641 -15.922 1 84.5 161 ASP A N 1
ATOM 1265 C CA . ASP A 1 161 ? 12.016 -15.273 -16.297 1 84.5 161 ASP A CA 1
ATOM 1266 C C . ASP A 1 161 ? 12.562 -14.266 -15.289 1 84.5 161 ASP A C 1
ATOM 1268 O O . ASP A 1 161 ? 12.297 -13.062 -15.406 1 84.5 161 ASP A O 1
ATOM 1272 N N . ASP A 1 162 ? 13.344 -14.742 -14.375 1 85.06 162 ASP A N 1
ATOM 1273 C CA . ASP A 1 162 ? 14.031 -13.852 -13.438 1 85.06 162 ASP A CA 1
ATOM 1274 C C . ASP A 1 162 ? 15.453 -13.547 -13.914 1 85.06 162 ASP A C 1
ATOM 1276 O O . ASP A 1 162 ? 16.141 -12.711 -13.336 1 85.06 162 ASP A O 1
ATOM 1280 N N . LYS A 1 163 ? 15.805 -14.188 -14.969 1 83.38 163 LYS A N 1
ATOM 1281 C CA . LYS A 1 163 ? 17.141 -13.938 -15.492 1 83.38 163 LYS A CA 1
ATOM 1282 C C . LYS A 1 163 ? 17.234 -12.555 -16.125 1 83.38 163 LYS A C 1
ATOM 1284 O O . LYS A 1 163 ? 16.25 -12.055 -16.688 1 83.38 163 LYS A O 1
ATOM 1289 N N . PRO A 1 164 ? 18.438 -11.992 -16.047 1 79 164 PRO A N 1
ATOM 1290 C CA . PRO A 1 164 ? 18.609 -10.602 -16.469 1 79 164 PRO A CA 1
ATOM 1291 C C . PRO A 1 164 ? 18.047 -10.328 -17.859 1 79 164 PRO A C 1
ATOM 1293 O O . PRO A 1 164 ? 17.438 -9.281 -18.078 1 79 164 PRO A O 1
ATOM 1296 N N . ASP A 1 165 ? 18.234 -11.219 -18.75 1 82.88 165 ASP A N 1
ATOM 1297 C CA . ASP A 1 165 ? 17.812 -11 -20.125 1 82.88 165 ASP A CA 1
ATOM 1298 C C . ASP A 1 165 ? 16.297 -11.086 -20.25 1 82.88 165 ASP A C 1
ATOM 1300 O O . ASP A 1 165 ? 15.703 -10.492 -21.172 1 82.88 165 ASP A O 1
ATOM 1304 N N . ALA A 1 166 ? 15.688 -11.719 -19.344 1 87.94 166 ALA A N 1
ATOM 1305 C CA . ALA A 1 166 ? 14.258 -11.992 -19.438 1 87.94 166 ALA A CA 1
ATOM 1306 C C . ALA A 1 166 ? 13.461 -11.07 -18.531 1 87.94 166 ALA A C 1
ATOM 1308 O O . ALA A 1 166 ? 12.266 -10.844 -18.75 1 87.94 166 ALA A O 1
ATOM 1309 N N . VAL A 1 167 ? 14.094 -10.461 -17.609 1 89.5 167 VAL A N 1
ATOM 1310 C CA . VAL A 1 167 ? 13.438 -9.672 -16.562 1 89.5 167 VAL A CA 1
ATOM 1311 C C . VAL A 1 167 ? 12.734 -8.469 -17.203 1 89.5 167 VAL A C 1
ATOM 1313 O O . VAL A 1 167 ? 11.609 -8.141 -16.828 1 89.5 167 VAL A O 1
ATOM 1316 N N . ALA A 1 168 ? 13.406 -7.852 -18.125 1 89.88 168 ALA A N 1
ATOM 1317 C CA . ALA A 1 168 ? 12.82 -6.676 -18.766 1 89.88 168 ALA A CA 1
ATOM 1318 C C . ALA A 1 168 ? 11.508 -7.023 -19.469 1 89.88 168 ALA A C 1
ATOM 1320 O O . ALA A 1 168 ? 10.523 -6.293 -19.344 1 89.88 168 ALA A O 1
ATOM 1321 N N . ALA A 1 169 ? 11.578 -8.086 -20.141 1 90 169 ALA A N 1
ATOM 1322 C CA . ALA A 1 169 ? 10.375 -8.531 -20.859 1 90 169 ALA A CA 1
ATOM 1323 C C . ALA A 1 169 ? 9.266 -8.883 -19.875 1 90 169 ALA A C 1
ATOM 1325 O O . ALA A 1 169 ? 8.094 -8.555 -20.109 1 90 169 ALA A O 1
ATOM 1326 N N . ARG A 1 170 ? 9.586 -9.508 -18.828 1 90.19 170 ARG A N 1
ATOM 1327 C CA . ARG A 1 170 ? 8.625 -9.875 -17.797 1 90.19 170 ARG A CA 1
ATOM 1328 C C . ARG A 1 170 ? 7.969 -8.633 -17.188 1 90.19 170 ARG A C 1
ATOM 1330 O O . ARG A 1 170 ? 6.746 -8.586 -17.031 1 90.19 170 ARG A O 1
ATOM 1337 N N . LEU A 1 171 ? 8.75 -7.645 -16.938 1 91.69 171 LEU A N 1
ATOM 1338 C CA . LEU A 1 171 ? 8.25 -6.422 -16.328 1 91.69 171 LEU A CA 1
ATOM 1339 C C . LEU A 1 171 ? 7.387 -5.633 -17.297 1 91.69 171 LEU A C 1
ATOM 1341 O O . LEU A 1 171 ? 6.387 -5.031 -16.906 1 91.69 171 LEU A O 1
ATOM 1345 N N . ARG A 1 172 ? 7.738 -5.691 -18.516 1 90.69 172 ARG A N 1
ATOM 1346 C CA . ARG A 1 172 ? 6.922 -5.027 -19.531 1 90.69 172 ARG A CA 1
ATOM 1347 C C . ARG A 1 172 ? 5.566 -5.711 -19.672 1 90.69 172 ARG A C 1
ATOM 1349 O O . ARG A 1 172 ? 4.539 -5.039 -19.766 1 90.69 172 ARG A O 1
ATOM 1356 N N . LYS A 1 173 ? 5.586 -6.973 -19.672 1 90.19 173 LYS A N 1
ATOM 1357 C CA . LYS A 1 173 ? 4.344 -7.734 -19.75 1 90.19 173 LYS A CA 1
ATOM 1358 C C . LYS A 1 173 ? 3.428 -7.41 -18.578 1 90.19 173 LYS A C 1
ATOM 1360 O O . LYS A 1 173 ? 2.221 -7.234 -18.75 1 90.19 173 LYS A O 1
ATOM 1365 N N . TYR A 1 174 ? 4.023 -7.328 -17.484 1 91.12 174 TYR A N 1
ATOM 1366 C CA . TYR A 1 174 ? 3.236 -6.949 -16.312 1 91.12 174 TYR A CA 1
ATOM 1367 C C . TYR A 1 174 ? 2.621 -5.566 -16.5 1 91.12 174 TYR A C 1
ATOM 1369 O O . TYR A 1 174 ? 1.436 -5.367 -16.219 1 91.12 174 TYR A O 1
ATOM 1377 N N . LYS A 1 175 ? 3.4 -4.691 -16.875 1 91.38 175 LYS A N 1
ATOM 1378 C CA . LYS A 1 175 ? 2.932 -3.316 -17.031 1 91.38 175 LYS A CA 1
ATOM 1379 C C . LYS A 1 175 ? 1.726 -3.242 -17.953 1 91.38 175 LYS A C 1
ATOM 1381 O O . LYS A 1 175 ? 0.736 -2.574 -17.656 1 91.38 175 LYS A O 1
ATOM 1386 N N . ASP A 1 176 ? 1.772 -3.943 -19 1 93.31 176 ASP A N 1
ATOM 1387 C CA . ASP A 1 176 ? 0.701 -3.932 -20 1 93.31 176 ASP A CA 1
ATOM 1388 C C . ASP A 1 176 ? -0.576 -4.547 -19.438 1 93.31 176 ASP A C 1
ATOM 1390 O O . ASP A 1 176 ? -1.675 -4.043 -19.672 1 93.31 176 ASP A O 1
ATOM 1394 N N . ALA A 1 177 ? -0.43 -5.59 -18.688 1 92.44 177 ALA A N 1
ATOM 1395 C CA . ALA A 1 177 ? -1.587 -6.289 -18.125 1 92.44 177 ALA A CA 1
ATOM 1396 C C . ALA A 1 177 ? -2.168 -5.527 -16.938 1 92.44 177 ALA A C 1
ATOM 1398 O O . ALA A 1 177 ? -3.383 -5.523 -16.734 1 92.44 177 ALA A O 1
ATOM 1399 N N . ALA A 1 178 ? -1.278 -4.863 -16.172 1 92.69 178 ALA A N 1
ATOM 1400 C CA . ALA A 1 178 ? -1.675 -4.23 -14.914 1 92.69 178 ALA A CA 1
ATOM 1401 C C . ALA A 1 178 ? -2.314 -2.869 -15.164 1 92.69 178 ALA A C 1
ATOM 1403 O O . ALA A 1 178 ? -3.182 -2.434 -14.398 1 92.69 178 ALA A O 1
ATOM 1404 N N . LYS A 1 179 ? -1.937 -2.217 -16.219 1 93.19 179 LYS A N 1
ATOM 1405 C CA . LYS A 1 179 ? -2.371 -0.847 -16.484 1 93.19 179 LYS A CA 1
ATOM 1406 C C . LYS A 1 179 ? -3.893 -0.739 -16.469 1 93.19 179 LYS A C 1
ATOM 1408 O O . LYS A 1 179 ? -4.453 0.067 -15.719 1 93.19 179 LYS A O 1
ATOM 1413 N N . PRO A 1 180 ? -4.594 -1.561 -17.203 1 95.19 180 PRO A N 1
ATOM 1414 C CA . PRO A 1 180 ? -6.055 -1.447 -17.188 1 95.19 180 PRO A CA 1
ATOM 1415 C C . PRO A 1 180 ? -6.645 -1.805 -15.82 1 95.19 180 PRO A C 1
ATOM 1417 O O . PRO A 1 180 ? -7.695 -1.28 -15.438 1 95.19 180 PRO A O 1
ATOM 1420 N N . VAL A 1 181 ? -6.051 -2.66 -15.086 1 95.62 181 VAL A N 1
ATOM 1421 C CA . VAL A 1 181 ? -6.523 -3.033 -13.758 1 95.62 181 VAL A CA 1
ATOM 1422 C C . VAL A 1 181 ? -6.383 -1.846 -12.805 1 95.62 181 VAL A C 1
ATOM 1424 O O . VAL A 1 181 ? -7.316 -1.514 -12.07 1 95.62 181 VAL A O 1
ATOM 1427 N N . ILE A 1 182 ? -5.207 -1.25 -12.859 1 92.94 182 ILE A N 1
ATOM 1428 C CA . ILE A 1 182 ? -4.922 -0.101 -12.008 1 92.94 182 ILE A CA 1
ATOM 1429 C C . ILE A 1 182 ? -5.898 1.03 -12.328 1 92.94 182 ILE A C 1
ATOM 1431 O O . ILE A 1 182 ? -6.414 1.686 -11.422 1 92.94 182 ILE A O 1
ATOM 1435 N N . GLU A 1 183 ? -6.207 1.214 -13.555 1 91.06 183 GLU A N 1
ATOM 1436 C CA . GLU A 1 183 ? -7.129 2.262 -13.984 1 91.06 183 GLU A CA 1
ATOM 1437 C C . GLU A 1 183 ? -8.547 1.98 -13.5 1 91.06 183 GLU A C 1
ATOM 1439 O O . GLU A 1 183 ? -9.297 2.906 -13.172 1 91.06 183 GLU A O 1
ATOM 1444 N N . LEU A 1 184 ? -8.898 0.717 -13.43 1 91.81 184 LEU A N 1
ATOM 1445 C CA . LEU A 1 184 ? -10.227 0.318 -12.961 1 91.81 184 LEU A CA 1
ATOM 1446 C C . LEU A 1 184 ? -10.43 0.703 -11.5 1 91.81 184 LEU A C 1
ATOM 1448 O O . LEU A 1 184 ? -11.547 1.027 -11.094 1 91.81 184 LEU A O 1
ATOM 1452 N N . TYR A 1 185 ? -9.406 0.717 -10.773 1 88.62 185 TYR A N 1
ATOM 1453 C CA . TYR A 1 185 ? -9.531 0.909 -9.328 1 88.62 185 TYR A CA 1
ATOM 1454 C C . TYR A 1 185 ? -9.094 2.311 -8.922 1 88.62 185 TYR A C 1
ATOM 1456 O O . TYR A 1 185 ? -8.93 2.6 -7.738 1 88.62 185 TYR A O 1
ATOM 1464 N N . LYS A 1 186 ? -8.844 3.227 -9.797 1 80.38 186 LYS A N 1
ATOM 1465 C CA . LYS A 1 186 ? -8.477 4.605 -9.492 1 80.38 186 LYS A CA 1
ATOM 1466 C C . LYS A 1 186 ? -9.695 5.426 -9.078 1 80.38 186 LYS A C 1
ATOM 1468 O O . LYS A 1 186 ? -10.805 5.18 -9.57 1 80.38 186 LYS A O 1
ATOM 1473 N N . MET B 1 1 ? 28.438 -4.574 2.148 1 28.7 1 MET B N 1
ATOM 1474 C CA . MET B 1 1 ? 27.312 -4.656 1.224 1 28.7 1 MET B CA 1
ATOM 1475 C C . MET B 1 1 ? 26.328 -3.525 1.473 1 28.7 1 MET B C 1
ATOM 1477 O O . MET B 1 1 ? 25.797 -3.383 2.582 1 28.7 1 MET B O 1
ATOM 1481 N N . ALA B 1 2 ? 26.562 -2.391 1.065 1 37.12 2 ALA B N 1
ATOM 1482 C CA . ALA B 1 2 ? 25.938 -1.167 1.551 1 37.12 2 ALA B CA 1
ATOM 1483 C C . ALA B 1 2 ? 24.422 -1.33 1.626 1 37.12 2 ALA B C 1
ATOM 1485 O O . ALA B 1 2 ? 23.766 -1.621 0.62 1 37.12 2 ALA B O 1
ATOM 1486 N N . SER B 1 3 ? 23.906 -1.766 2.689 1 50.88 3 SER B N 1
ATOM 1487 C CA . SER B 1 3 ? 22.5 -2.07 2.928 1 50.88 3 SER B CA 1
ATOM 1488 C C . SER B 1 3 ? 21.594 -0.991 2.342 1 50.88 3 SER B C 1
ATOM 1490 O O . SER B 1 3 ? 21.781 0.198 2.607 1 50.88 3 SER B O 1
ATOM 1492 N N . LYS B 1 4 ? 21.281 -1.147 1.073 1 70.88 4 LYS B N 1
ATOM 1493 C CA . LYS B 1 4 ? 20.453 -0.169 0.374 1 70.88 4 LYS B CA 1
ATOM 1494 C C . LYS B 1 4 ? 19.297 0.307 1.256 1 70.88 4 LYS B C 1
ATOM 1496 O O . LYS B 1 4 ? 18.625 -0.501 1.901 1 70.88 4 LYS B O 1
ATOM 1501 N N . LEU B 1 5 ? 19.328 1.616 1.626 1 83 5 LEU B N 1
ATOM 1502 C CA . LEU B 1 5 ? 18.281 2.279 2.402 1 83 5 LEU B CA 1
ATOM 1503 C C . LEU B 1 5 ? 16.922 2.131 1.729 1 83 5 LEU B C 1
ATOM 1505 O O . LEU B 1 5 ? 16.828 2.131 0.499 1 83 5 LEU B O 1
ATOM 1509 N N . LEU B 1 6 ? 15.961 1.869 2.611 1 88.25 6 LEU B N 1
ATOM 1510 C CA . LEU B 1 6 ? 14.594 1.838 2.109 1 88.25 6 LEU B CA 1
ATOM 1511 C C . LEU B 1 6 ? 13.898 3.178 2.334 1 88.25 6 LEU B C 1
ATOM 1513 O O . LEU B 1 6 ? 13.703 3.594 3.477 1 88.25 6 LEU B O 1
ATOM 1517 N N . ARG B 1 7 ? 13.641 3.826 1.251 1 93.56 7 ARG B N 1
ATOM 1518 C CA . ARG B 1 7 ? 12.914 5.094 1.257 1 93.56 7 ARG B CA 1
ATOM 1519 C C . ARG B 1 7 ? 11.562 4.957 0.563 1 93.56 7 ARG B C 1
ATOM 1521 O O . ARG B 1 7 ? 11.5 4.727 -0.647 1 93.56 7 ARG B O 1
ATOM 1528 N N . ALA B 1 8 ? 10.461 5.152 1.368 1 94.69 8 ALA B N 1
ATOM 1529 C CA . ALA B 1 8 ? 9.125 4.863 0.86 1 94.69 8 ALA B CA 1
ATOM 1530 C C . ALA B 1 8 ? 8.18 6.035 1.098 1 94.69 8 ALA B C 1
ATOM 1532 O O . ALA B 1 8 ? 8.383 6.832 2.018 1 94.69 8 ALA B O 1
ATOM 1533 N N . VAL B 1 9 ? 7.191 6.109 0.242 1 96.88 9 VAL B N 1
ATOM 1534 C CA . VAL B 1 9 ? 6.133 7.105 0.352 1 96.88 9 VAL B CA 1
ATOM 1535 C C . VAL B 1 9 ? 4.77 6.426 0.245 1 96.88 9 VAL B C 1
ATOM 1537 O O . VAL B 1 9 ? 4.586 5.516 -0.565 1 96.88 9 VAL B O 1
ATOM 1540 N N . VAL B 1 10 ? 3.844 6.863 1.089 1 96.25 10 VAL B N 1
ATOM 1541 C CA . VAL B 1 10 ? 2.461 6.41 0.975 1 96.25 10 VAL B CA 1
ATOM 1542 C C . VAL B 1 10 ? 1.572 7.57 0.535 1 96.25 10 VAL B C 1
ATOM 1544 O O . VAL B 1 10 ? 1.546 8.617 1.182 1 96.25 10 VAL B O 1
ATOM 1547 N N . LEU B 1 11 ? 0.918 7.332 -0.579 1 96.44 11 LEU B N 1
ATOM 1548 C CA . LEU B 1 11 ? -0.047 8.289 -1.104 1 96.44 11 LEU B CA 1
ATOM 1549 C C . LEU B 1 11 ? -1.474 7.789 -0.909 1 96.44 11 LEU B C 1
ATOM 1551 O O . LEU B 1 11 ? -1.738 6.594 -1.042 1 96.44 11 LEU B O 1
ATOM 1555 N N . GLY B 1 12 ? -2.354 8.711 -0.604 1 95.12 12 GLY B N 1
ATOM 1556 C CA . GLY B 1 12 ? -3.758 8.383 -0.413 1 95.12 12 GLY B CA 1
ATOM 1557 C C . GLY B 1 12 ? -4.602 9.57 -0.004 1 95.12 12 GLY B C 1
ATOM 1558 O O . GLY B 1 12 ? -4.09 10.531 0.586 1 95.12 12 GLY B O 1
ATOM 1559 N N . PRO B 1 13 ? -5.844 9.469 -0.34 1 94.44 13 PRO B N 1
ATOM 1560 C CA . PRO B 1 13 ? -6.734 10.578 -0.002 1 94.44 13 PRO B CA 1
ATOM 1561 C C . PRO B 1 13 ? -7.012 10.68 1.497 1 94.44 13 PRO B C 1
ATOM 1563 O O . PRO B 1 13 ? -6.715 9.742 2.246 1 94.44 13 PRO B O 1
ATOM 1566 N N . PRO B 1 14 ? -7.492 11.93 1.873 1 90.94 14 PRO B N 1
ATOM 1567 C CA . PRO B 1 14 ? -8 12 3.244 1 90.94 14 PRO B CA 1
ATOM 1568 C C . PRO B 1 14 ? -9.039 10.922 3.547 1 90.94 14 PRO B C 1
ATOM 1570 O O . PRO B 1 14 ? -9.875 10.609 2.693 1 90.94 14 PRO B O 1
ATOM 1573 N N . GLY B 1 15 ? -8.945 10.344 4.711 1 89.12 15 GLY B N 1
ATOM 1574 C CA . GLY B 1 15 ? -9.891 9.312 5.109 1 89.12 15 GLY B CA 1
ATOM 1575 C C . GLY B 1 15 ? -9.477 7.918 4.672 1 89.12 15 GLY B C 1
ATOM 1576 O O . GLY B 1 15 ? -10.188 6.945 4.914 1 89.12 15 GLY B O 1
ATOM 1577 N N . SER B 1 16 ? -8.328 7.82 4.039 1 90.12 16 SER B N 1
ATOM 1578 C CA . SER B 1 16 ? -7.891 6.539 3.498 1 90.12 16 SER B CA 1
ATOM 1579 C C . SER B 1 16 ? -7.32 5.641 4.594 1 90.12 16 SER B C 1
ATOM 1581 O O . SER B 1 16 ? -7.141 4.441 4.387 1 90.12 16 SER B O 1
ATOM 1583 N N . GLY B 1 17 ? -7.027 6.16 5.699 1 84.75 17 GLY B N 1
ATOM 1584 C CA . GLY B 1 17 ? -6.359 5.41 6.75 1 84.75 17 GLY B CA 1
ATOM 1585 C C . GLY B 1 17 ? -4.848 5.387 6.598 1 84.75 17 GLY B C 1
ATOM 1586 O O . GLY B 1 17 ? -4.184 4.488 7.113 1 84.75 17 GLY B O 1
ATOM 1587 N N . LYS B 1 18 ? -4.316 6.254 5.859 1 88.62 18 LYS B N 1
ATOM 1588 C CA . LYS B 1 18 ? -2.891 6.312 5.551 1 88.62 18 LYS B CA 1
ATOM 1589 C C . LYS B 1 18 ? -2.055 6.355 6.828 1 88.62 18 LYS B C 1
ATOM 1591 O O . LYS B 1 18 ? -1.04 5.664 6.938 1 88.62 18 LYS B O 1
ATOM 1596 N N . GLY B 1 19 ? -2.477 7.18 7.809 1 86.38 19 GLY B N 1
ATOM 1597 C CA . GLY B 1 19 ? -1.721 7.262 9.047 1 86.38 19 GLY B CA 1
ATOM 1598 C C . GLY B 1 19 ? -1.582 5.926 9.75 1 86.38 19 GLY B C 1
ATOM 1599 O O . GLY B 1 19 ? -0.484 5.543 10.164 1 86.38 19 GLY B O 1
ATOM 1600 N N . THR B 1 20 ? -2.654 5.266 9.836 1 80.38 20 THR B N 1
ATOM 1601 C CA . THR B 1 20 ? -2.666 3.961 10.492 1 80.38 20 THR B CA 1
ATOM 1602 C C . THR B 1 20 ? -1.843 2.951 9.695 1 80.38 20 THR B C 1
ATOM 1604 O O . THR B 1 20 ? -1.022 2.227 10.266 1 80.38 20 THR B O 1
ATOM 1607 N N . VAL B 1 21 ? -2.027 2.922 8.391 1 84.25 21 VAL B N 1
ATOM 1608 C CA . VAL B 1 21 ? -1.294 2.012 7.52 1 84.25 21 VAL B CA 1
ATOM 1609 C C . VAL B 1 21 ? 0.204 2.295 7.617 1 84.25 21 VAL B C 1
ATOM 1611 O O . VAL B 1 21 ? 1.006 1.373 7.785 1 84.25 21 VAL B O 1
ATOM 1614 N N . CYS B 1 22 ? 0.57 3.502 7.574 1 90.12 22 CYS B N 1
ATOM 1615 C CA . CYS B 1 22 ? 1.972 3.902 7.645 1 90.12 22 CYS B CA 1
ATOM 1616 C C . CYS B 1 22 ? 2.596 3.475 8.969 1 90.12 22 CYS B C 1
ATOM 1618 O O . CYS B 1 22 ? 3.701 2.936 8.992 1 90.12 22 CYS B O 1
ATOM 1620 N N . GLN B 1 23 ? 1.928 3.729 10.016 1 86.94 23 GLN B N 1
ATOM 1621 C CA . GLN B 1 23 ? 2.439 3.373 11.336 1 86.94 23 GLN B CA 1
ATOM 1622 C C . GLN B 1 23 ? 2.693 1.872 11.438 1 86.94 23 GLN B C 1
ATOM 1624 O O . GLN B 1 23 ? 3.754 1.447 11.898 1 86.94 23 GLN B O 1
ATOM 1629 N N . ARG B 1 24 ? 1.828 1.121 10.961 1 83.38 24 ARG B N 1
ATOM 1630 C CA . ARG B 1 24 ? 1.945 -0.33 11.062 1 83.38 24 ARG B CA 1
ATOM 1631 C C . ARG B 1 24 ? 3.057 -0.854 10.156 1 83.38 24 ARG B C 1
ATOM 1633 O O . ARG B 1 24 ? 3.82 -1.737 10.555 1 83.38 24 ARG B O 1
ATOM 1640 N N . ILE B 1 25 ? 3.086 -0.328 8.992 1 85.12 25 ILE B N 1
ATOM 1641 C CA . ILE B 1 25 ? 4.145 -0.727 8.07 1 85.12 25 ILE B CA 1
ATOM 1642 C C . ILE B 1 25 ? 5.504 -0.36 8.664 1 85.12 25 ILE B C 1
ATOM 1644 O O . ILE B 1 25 ? 6.43 -1.177 8.664 1 85.12 25 ILE B O 1
ATOM 1648 N N . ALA B 1 26 ? 5.578 0.832 9.125 1 90.12 26 ALA B N 1
ATOM 1649 C CA . ALA B 1 26 ? 6.836 1.289 9.711 1 90.12 26 ALA B CA 1
ATOM 1650 C C . ALA B 1 26 ? 7.262 0.395 10.875 1 90.12 26 ALA B C 1
ATOM 1652 O O . ALA B 1 26 ? 8.43 0.009 10.969 1 90.12 26 ALA B O 1
ATOM 1653 N N . GLU B 1 27 ? 6.355 0.03 11.703 1 87.69 27 GLU B N 1
ATOM 1654 C CA . GLU B 1 27 ? 6.633 -0.828 12.852 1 87.69 27 GLU B CA 1
ATOM 1655 C C . GLU B 1 27 ? 7.062 -2.223 12.406 1 87.69 27 GLU B C 1
ATOM 1657 O O . GLU B 1 27 ? 8.023 -2.783 12.945 1 87.69 27 GLU B O 1
ATOM 1662 N N . SER B 1 28 ? 6.445 -2.721 11.5 1 82 28 SER B N 1
ATOM 1663 C CA . SER B 1 28 ? 6.68 -4.09 11.055 1 82 28 SER B CA 1
ATOM 1664 C C . SER B 1 28 ? 8.023 -4.219 10.344 1 82 28 SER B C 1
ATOM 1666 O O . SER B 1 28 ? 8.672 -5.266 10.406 1 82 28 SER B O 1
ATOM 1668 N N . PHE B 1 29 ? 8.469 -3.154 9.664 1 81.94 29 PHE B N 1
ATOM 1669 C CA . PHE B 1 29 ? 9.672 -3.232 8.844 1 81.94 29 PHE B CA 1
ATOM 1670 C C . PHE B 1 29 ? 10.82 -2.465 9.484 1 81.94 29 PHE B C 1
ATOM 1672 O O . PHE B 1 29 ? 11.914 -2.395 8.922 1 81.94 29 PHE B O 1
ATOM 1679 N N . GLY B 1 30 ? 10.531 -1.891 10.625 1 87.38 30 GLY B N 1
ATOM 1680 C CA . GLY B 1 30 ? 11.562 -1.136 11.312 1 87.38 30 GLY B CA 1
ATOM 1681 C C . GLY B 1 30 ? 11.938 0.153 10.602 1 87.38 30 GLY B C 1
ATOM 1682 O O . GLY B 1 30 ? 13.117 0.493 10.5 1 87.38 30 GLY B O 1
ATOM 1683 N N . LEU B 1 31 ? 11.031 0.828 9.984 1 91.62 31 LEU B N 1
ATOM 1684 C CA . LEU B 1 31 ? 11.234 2.111 9.32 1 91.62 31 LEU B CA 1
ATOM 1685 C C . LEU B 1 31 ? 10.875 3.266 10.258 1 91.62 31 LEU B C 1
ATOM 1687 O O . LEU B 1 31 ? 10.008 3.127 11.125 1 91.62 31 LEU B O 1
ATOM 1691 N N . GLN B 1 32 ? 11.562 4.363 10.055 1 95.56 32 GLN B N 1
ATOM 1692 C CA . GLN B 1 32 ? 11.094 5.582 10.703 1 95.56 32 GLN B CA 1
ATOM 1693 C C . GLN B 1 32 ? 9.828 6.113 10.031 1 95.56 32 GLN B C 1
ATOM 1695 O O . GLN B 1 32 ? 9.797 6.309 8.82 1 95.56 32 GLN B O 1
ATOM 1700 N N . HIS B 1 33 ? 8.812 6.277 10.836 1 95.62 33 HIS B N 1
ATOM 1701 C CA . HIS B 1 33 ? 7.586 6.887 10.344 1 95.62 33 HIS B CA 1
ATOM 1702 C C . HIS B 1 33 ? 7.664 8.406 10.398 1 95.62 33 HIS B C 1
ATOM 1704 O O . HIS B 1 33 ? 7.652 9 11.484 1 95.62 33 HIS B O 1
ATOM 1710 N N . LEU B 1 34 ? 7.738 9.055 9.242 1 96.5 34 LEU B N 1
ATOM 1711 C CA . LEU B 1 34 ? 7.859 10.5 9.156 1 96.5 34 LEU B CA 1
ATOM 1712 C C . LEU B 1 34 ? 6.586 11.125 8.594 1 96.5 34 LEU B C 1
ATOM 1714 O O . LEU B 1 34 ? 6.289 10.969 7.406 1 96.5 34 LEU B O 1
ATOM 1718 N N . SER B 1 35 ? 5.902 11.82 9.383 1 95.62 35 SER B N 1
ATOM 1719 C CA . SER B 1 35 ? 4.637 12.445 8.992 1 95.62 35 SER B CA 1
ATOM 1720 C C . SER B 1 35 ? 4.77 13.961 8.93 1 95.62 35 SER B C 1
ATOM 1722 O O . SER B 1 35 ? 5.297 14.586 9.852 1 95.62 35 SER B O 1
ATOM 1724 N N . SER B 1 36 ? 4.246 14.516 7.844 1 95.5 36 SER B N 1
ATOM 1725 C CA . SER B 1 36 ? 4.285 15.969 7.73 1 95.5 36 SER B CA 1
ATOM 1726 C C . SER B 1 36 ? 3.455 16.625 8.828 1 95.5 36 SER B C 1
ATOM 1728 O O . SER B 1 36 ? 3.855 17.656 9.383 1 95.5 36 SER B O 1
ATOM 1730 N N . GLY B 1 37 ? 2.301 15.984 9.133 1 91.38 37 GLY B N 1
ATOM 1731 C CA . GLY B 1 37 ? 1.478 16.531 10.195 1 91.38 37 GLY B CA 1
ATOM 1732 C C . GLY B 1 37 ? 2.189 16.578 11.539 1 91.38 37 GLY B C 1
ATOM 1733 O O . GLY B 1 37 ? 2.068 17.547 12.281 1 91.38 37 GLY B O 1
ATOM 1734 N N . HIS B 1 38 ? 2.859 15.555 11.828 1 92.38 38 HIS B N 1
ATOM 1735 C CA . HIS B 1 38 ? 3.602 15.484 13.078 1 92.38 38 HIS B CA 1
ATOM 1736 C C . HIS B 1 38 ? 4.668 16.562 13.148 1 92.38 38 HIS B C 1
ATOM 1738 O O . HIS B 1 38 ? 4.758 17.297 14.148 1 92.38 38 HIS B O 1
ATOM 1744 N N . PHE B 1 39 ? 5.441 16.734 12.125 1 95.69 39 PHE B N 1
ATOM 1745 C CA . PHE B 1 39 ? 6.531 17.703 12.125 1 95.69 39 PHE B CA 1
ATOM 1746 C C . PHE B 1 39 ? 5.992 19.141 12.164 1 95.69 39 PHE B C 1
ATOM 1748 O O . PHE B 1 39 ? 6.582 20.016 12.805 1 95.69 39 PHE B O 1
ATOM 1755 N N . LEU B 1 40 ? 4.906 19.297 11.438 1 93.69 40 LEU B N 1
ATOM 1756 C CA . LEU B 1 40 ? 4.293 20.625 11.477 1 93.69 40 LEU B CA 1
ATOM 1757 C C . LEU B 1 40 ? 3.848 20.969 12.891 1 93.69 40 LEU B C 1
ATOM 1759 O O . LEU B 1 40 ? 4.148 22.062 13.391 1 93.69 40 LEU B O 1
ATOM 1763 N N . ARG B 1 41 ? 3.176 20.094 13.531 1 91.94 41 ARG B N 1
ATOM 1764 C CA . ARG B 1 41 ? 2.707 20.328 14.898 1 91.94 41 ARG B CA 1
ATOM 1765 C C . ARG B 1 41 ? 3.879 20.516 15.852 1 91.94 41 ARG B C 1
ATOM 1767 O O . ARG B 1 41 ? 3.816 21.344 16.766 1 91.94 41 ARG B O 1
ATOM 1774 N N . GLU B 1 42 ? 4.898 19.75 15.656 1 94.25 42 GLU B N 1
ATOM 1775 C CA . GLU B 1 42 ? 6.098 19.875 16.469 1 94.25 42 GLU B CA 1
ATOM 1776 C C . GLU B 1 42 ? 6.715 21.266 16.344 1 94.25 42 GLU B C 1
ATOM 1778 O O . GLU B 1 42 ? 7.148 21.859 17.328 1 94.25 42 GLU B O 1
ATOM 1783 N N . ASN B 1 43 ? 6.742 21.734 15.156 1 95.12 43 ASN B N 1
ATOM 1784 C CA . ASN B 1 43 ? 7.305 23.062 14.914 1 95.12 43 ASN B CA 1
ATOM 1785 C C . ASN B 1 43 ? 6.422 24.156 15.5 1 95.12 43 ASN B C 1
ATOM 1787 O O . ASN B 1 43 ? 6.926 25.172 15.992 1 95.12 43 ASN B O 1
ATOM 1791 N N . ILE B 1 44 ? 5.141 23.906 15.422 1 93.5 44 ILE B N 1
ATOM 1792 C CA . ILE B 1 44 ? 4.207 24.859 16.016 1 93.5 44 ILE B CA 1
ATOM 1793 C C . ILE B 1 44 ? 4.395 24.891 17.531 1 93.5 44 ILE B C 1
ATOM 1795 O O . ILE B 1 44 ? 4.496 25.953 18.125 1 93.5 44 ILE B O 1
ATOM 1799 N N . ARG B 1 45 ? 4.484 23.75 18.109 1 93.25 45 ARG B N 1
ATOM 1800 C CA . ARG B 1 45 ? 4.672 23.641 19.547 1 93.25 45 ARG B CA 1
ATOM 1801 C C . ARG B 1 45 ? 5.996 24.266 19.984 1 93.25 45 ARG B C 1
ATOM 1803 O O . ARG B 1 45 ? 6.066 24.922 21.016 1 93.25 45 ARG B O 1
ATOM 1810 N N . ALA B 1 46 ? 6.992 24.094 19.219 1 95.19 46 ALA B N 1
ATOM 1811 C CA . ALA B 1 46 ? 8.328 24.594 19.531 1 95.19 46 ALA B CA 1
ATOM 1812 C C . ALA B 1 46 ? 8.453 26.078 19.188 1 95.19 46 ALA B C 1
ATOM 1814 O O . ALA B 1 46 ? 9.477 26.703 19.469 1 95.19 46 ALA B O 1
ATOM 1815 N N . LYS B 1 47 ? 7.461 26.641 18.547 1 95.75 47 LYS B N 1
ATOM 1816 C CA . LYS B 1 47 ? 7.434 28.047 18.141 1 95.75 47 LYS B CA 1
ATOM 1817 C C . LYS B 1 47 ? 8.641 28.391 17.281 1 95.75 47 LYS B C 1
ATOM 1819 O O . LYS B 1 47 ? 9.273 29.422 17.469 1 95.75 47 LYS B O 1
ATOM 1824 N N . SER B 1 48 ? 9 27.484 16.406 1 95.44 48 SER B N 1
ATOM 1825 C CA . SER B 1 48 ? 10.023 27.781 15.414 1 95.44 48 SER B CA 1
ATOM 1826 C C . SER B 1 48 ? 9.531 28.828 14.414 1 95.44 48 SER B C 1
ATOM 1828 O O . SER B 1 48 ? 8.344 29.156 14.391 1 95.44 48 SER B O 1
ATOM 1830 N N . GLU B 1 49 ? 10.445 29.328 13.617 1 94.75 49 GLU B N 1
ATOM 1831 C CA . GLU B 1 49 ? 10.055 30.312 12.602 1 94.75 49 GLU B CA 1
ATOM 1832 C C . GLU B 1 49 ? 8.992 29.75 11.672 1 94.75 49 GLU B C 1
ATOM 1834 O O . GLU B 1 49 ? 7.961 30.391 11.438 1 94.75 49 GLU B O 1
ATOM 1839 N N . VAL B 1 50 ? 9.242 28.562 11.25 1 94.56 50 VAL B N 1
ATOM 1840 C CA . VAL B 1 50 ? 8.297 27.922 10.336 1 94.56 50 VAL B CA 1
ATOM 1841 C C . VAL B 1 50 ? 7.016 27.562 11.086 1 94.56 50 VAL B C 1
ATOM 1843 O O . VAL B 1 50 ? 5.922 27.641 10.516 1 94.56 50 VAL B O 1
ATOM 1846 N N . GLY B 1 51 ? 7.098 27.203 12.32 1 95 51 GLY B N 1
ATOM 1847 C CA . GLY B 1 51 ? 5.945 26.875 13.148 1 95 51 GLY B CA 1
ATOM 1848 C C . GLY B 1 51 ? 5.023 28.062 13.375 1 95 51 GLY B C 1
ATOM 1849 O O . GLY B 1 51 ? 3.801 27.922 13.312 1 95 51 GLY B O 1
ATOM 1850 N N . VAL B 1 52 ? 5.629 29.172 13.656 1 95.56 52 VAL B N 1
ATOM 1851 C CA . VAL B 1 52 ? 4.863 30.391 13.859 1 95.56 52 VAL B CA 1
ATOM 1852 C C . VAL B 1 52 ? 4.109 30.75 12.586 1 95.56 52 VAL B C 1
ATOM 1854 O O . VAL B 1 52 ? 2.926 31.109 12.633 1 95.56 52 VAL B O 1
ATOM 1857 N N . LEU B 1 53 ? 4.832 30.641 11.516 1 95.12 53 LEU B N 1
ATOM 1858 C CA . LEU B 1 53 ? 4.211 30.922 10.227 1 95.12 53 LEU B CA 1
ATOM 1859 C C . LEU B 1 53 ? 3.043 29.984 9.961 1 95.12 53 LEU B C 1
ATOM 1861 O O . LEU B 1 53 ? 1.959 30.422 9.578 1 95.12 53 LEU B O 1
ATOM 1865 N N . ALA B 1 54 ? 3.225 28.719 10.148 1 94.06 54 ALA B N 1
ATOM 1866 C CA . ALA B 1 54 ? 2.184 27.719 9.93 1 94.06 54 ALA B CA 1
ATOM 1867 C C . ALA B 1 54 ? 0.975 27.984 10.82 1 94.06 54 ALA B C 1
ATOM 1869 O O . ALA B 1 54 ? -0.169 27.891 10.375 1 94.06 54 ALA B O 1
ATOM 1870 N N . LYS B 1 55 ? 1.234 28.312 12.016 1 92.75 55 LYS B N 1
ATOM 1871 C CA . LYS B 1 55 ? 0.179 28.578 12.984 1 92.75 55 LYS B CA 1
ATOM 1872 C C . LYS B 1 55 ? -0.704 29.734 12.523 1 92.75 55 LYS B C 1
ATOM 1874 O O . LYS B 1 55 ? -1.925 29.703 12.688 1 92.75 55 LYS B O 1
ATOM 1879 N N . GLN B 1 56 ? -0.092 30.719 12 1 93.75 56 GLN B N 1
ATOM 1880 C CA . GLN B 1 56 ? -0.829 31.875 11.516 1 93.75 56 GLN B CA 1
ATOM 1881 C C . GLN B 1 56 ? -1.82 31.484 10.422 1 93.75 56 GLN B C 1
ATOM 1883 O O . GLN B 1 56 ? -2.949 31.984 10.391 1 93.75 56 GLN B O 1
ATOM 1888 N N . TYR B 1 57 ? -1.403 30.641 9.555 1 91.12 57 TYR B N 1
ATOM 1889 C CA . TYR B 1 57 ? -2.293 30.172 8.5 1 91.12 57 TYR B CA 1
ATOM 1890 C C . TYR B 1 57 ? -3.443 29.359 9.07 1 91.12 57 TYR B C 1
ATOM 1892 O O . TYR B 1 57 ? -4.602 29.562 8.703 1 91.12 57 TYR B O 1
ATOM 1900 N N . LEU B 1 58 ? -3.137 28.484 9.961 1 86.06 58 LEU B N 1
ATOM 1901 C CA . LEU B 1 58 ? -4.137 27.594 10.531 1 86.06 58 LEU B CA 1
ATOM 1902 C C . LEU B 1 58 ? -5.164 28.375 11.352 1 86.06 58 LEU B C 1
ATOM 1904 O O . LEU B 1 58 ? -6.359 28.062 11.297 1 86.06 58 LEU B O 1
ATOM 1908 N N . GLU B 1 59 ? -4.695 29.297 12.102 1 87.12 59 GLU B N 1
ATOM 1909 C CA . GLU B 1 59 ? -5.578 30.109 12.938 1 87.12 59 GLU B CA 1
ATOM 1910 C C . GLU B 1 59 ? -6.551 30.922 12.086 1 87.12 59 GLU B C 1
ATOM 1912 O O . GLU B 1 59 ? -7.652 31.25 12.531 1 87.12 59 GLU B O 1
ATOM 1917 N N . ARG B 1 60 ? -6.191 31.156 10.883 1 87.31 60 ARG B N 1
ATOM 1918 C CA . ARG B 1 60 ? -7.047 31.891 9.969 1 87.31 60 ARG B CA 1
ATOM 1919 C C . ARG B 1 60 ? -7.895 30.953 9.125 1 87.31 60 ARG B C 1
ATOM 1921 O O . ARG B 1 60 ? -8.57 31.375 8.188 1 87.31 60 ARG B O 1
ATOM 1928 N N . GLY B 1 61 ? -7.715 29.656 9.352 1 78.38 61 GLY B N 1
ATOM 1929 C CA . GLY B 1 61 ? -8.484 28.672 8.609 1 78.38 61 GLY B CA 1
ATOM 1930 C C . GLY B 1 61 ? -7.938 28.406 7.219 1 78.38 61 GLY B C 1
ATOM 1931 O O . GLY B 1 61 ? -8.672 27.969 6.328 1 78.38 61 GLY B O 1
ATOM 1932 N N . LEU B 1 62 ? -6.699 28.766 7.055 1 82.81 62 LEU B N 1
ATOM 1933 C CA . LEU B 1 62 ? -6.074 28.609 5.75 1 82.81 62 LEU B CA 1
ATOM 1934 C C . LEU B 1 62 ? -5.188 27.359 5.723 1 82.81 62 LEU B C 1
ATOM 1936 O O . LEU B 1 62 ? -4.75 26.891 6.773 1 82.81 62 LEU B O 1
ATOM 1940 N N . LEU B 1 63 ? -5.02 26.828 4.52 1 82.31 63 LEU B N 1
ATOM 1941 C CA . LEU B 1 63 ? -4.059 25.734 4.34 1 82.31 63 LEU B CA 1
ATOM 1942 C C . LEU B 1 63 ? -2.629 26.25 4.461 1 82.31 63 LEU B C 1
ATOM 1944 O O . LEU B 1 63 ? -2.32 27.359 4.004 1 82.31 63 LEU B O 1
ATOM 1948 N N . VAL B 1 64 ? -1.858 25.516 5.121 1 90.75 64 VAL B N 1
ATOM 1949 C CA . VAL B 1 64 ? -0.436 25.844 5.156 1 90.75 64 VAL B CA 1
ATOM 1950 C C . VAL B 1 64 ? 0.145 25.781 3.746 1 90.75 64 VAL B C 1
ATOM 1952 O O . VAL B 1 64 ? -0.054 24.797 3.025 1 90.75 64 VAL B O 1
ATOM 1955 N N . PRO B 1 65 ? 0.891 26.859 3.342 1 92.19 65 PRO B N 1
ATOM 1956 C CA . PRO B 1 65 ? 1.437 26.891 1.982 1 92.19 65 PRO B CA 1
ATOM 1957 C C . PRO B 1 65 ? 2.422 25.75 1.715 1 92.19 65 PRO B C 1
ATOM 1959 O O . PRO B 1 65 ? 3.125 25.312 2.627 1 92.19 65 PRO B O 1
ATOM 1962 N N . ASP B 1 66 ? 2.516 25.438 0.485 1 93 66 ASP B N 1
ATOM 1963 C CA . ASP B 1 66 ? 3.354 24.328 0.027 1 93 66 ASP B CA 1
ATOM 1964 C C . ASP B 1 66 ? 4.809 24.547 0.439 1 93 66 ASP B C 1
ATOM 1966 O O . ASP B 1 66 ? 5.477 23.609 0.881 1 93 66 ASP B O 1
ATOM 1970 N N . HIS B 1 67 ? 5.25 25.766 0.212 1 93.94 67 HIS B N 1
ATOM 1971 C CA . HIS B 1 67 ? 6.664 26.016 0.458 1 93.94 67 HIS B CA 1
ATOM 1972 C C . HIS B 1 67 ? 7.004 25.859 1.937 1 93.94 67 HIS B C 1
ATOM 1974 O O . HIS B 1 67 ? 8.125 25.469 2.283 1 93.94 67 HIS B O 1
ATOM 1980 N N . VAL B 1 68 ? 6.055 26.109 2.82 1 94.38 68 VAL B N 1
ATOM 1981 C CA . VAL B 1 68 ? 6.27 25.953 4.254 1 94.38 68 VAL B CA 1
ATOM 1982 C C . VAL B 1 68 ? 6.383 24.484 4.609 1 94.38 68 VAL B C 1
ATOM 1984 O O . VAL B 1 68 ? 7.336 24.062 5.27 1 94.38 68 VAL B O 1
ATOM 1987 N N . ILE B 1 69 ? 5.512 23.703 4.117 1 95.25 69 ILE B N 1
ATOM 1988 C CA . ILE B 1 69 ? 5.516 22.266 4.371 1 95.25 69 ILE B CA 1
ATOM 1989 C C . ILE B 1 69 ? 6.793 21.641 3.807 1 95.25 69 ILE B C 1
ATOM 1991 O O . ILE B 1 69 ? 7.441 20.828 4.469 1 95.25 69 ILE B O 1
ATOM 1995 N N . THR B 1 70 ? 7.102 22.047 2.609 1 96.44 70 THR B N 1
ATOM 1996 C CA . THR B 1 70 ? 8.297 21.531 1.955 1 96.44 70 THR B CA 1
ATOM 1997 C C . THR B 1 70 ? 9.539 21.844 2.781 1 96.44 70 THR B C 1
ATOM 1999 O O . THR B 1 70 ? 10.398 20.969 2.98 1 96.44 70 THR B O 1
ATOM 2002 N N . SER B 1 71 ? 9.586 23.031 3.252 1 94.94 71 SER B N 1
ATOM 2003 C CA . SER B 1 71 ? 10.734 23.453 4.055 1 94.94 71 SER B CA 1
ATOM 2004 C C . SER B 1 71 ? 10.859 22.609 5.316 1 94.94 71 SER B C 1
ATOM 2006 O O . SER B 1 71 ? 11.953 22.141 5.652 1 94.94 71 SER B O 1
ATOM 2008 N N . VAL B 1 72 ? 9.758 22.391 5.988 1 95.81 72 VAL B N 1
ATOM 2009 C CA . VAL B 1 72 ? 9.742 21.594 7.215 1 95.81 72 VAL B CA 1
ATOM 2010 C C . VAL B 1 72 ? 10.211 20.172 6.918 1 95.81 72 VAL B C 1
ATOM 2012 O O . VAL B 1 72 ? 11.078 19.641 7.613 1 95.81 72 VAL B O 1
ATOM 2015 N N . MET B 1 73 ? 9.727 19.594 5.848 1 97.12 73 MET B N 1
ATOM 2016 C CA . MET B 1 73 ? 10.023 18.203 5.523 1 97.12 73 MET B CA 1
ATOM 2017 C C . MET B 1 73 ? 11.461 18.047 5.055 1 97.12 73 MET B C 1
ATOM 2019 O O . MET B 1 73 ? 12.156 17.109 5.453 1 97.12 73 MET B O 1
ATOM 2023 N N . MET B 1 74 ? 11.914 18.984 4.258 1 95.88 74 MET B N 1
ATOM 2024 C CA . MET B 1 74 ? 13.281 18.906 3.756 1 95.88 74 MET B CA 1
ATOM 2025 C C . MET B 1 74 ? 14.281 19 4.898 1 95.88 74 MET B C 1
ATOM 2027 O O . MET B 1 74 ? 15.289 18.281 4.906 1 95.88 74 MET B O 1
ATOM 2031 N N . MET B 1 75 ? 14.016 19.844 5.832 1 94.56 75 MET B N 1
ATOM 2032 C CA . MET B 1 75 ? 14.891 20 6.992 1 94.56 75 MET B CA 1
ATOM 2033 C C . MET B 1 75 ? 14.969 18.688 7.785 1 94.56 75 MET B C 1
ATOM 2035 O O . MET B 1 75 ? 16.062 18.266 8.18 1 94.56 75 MET B O 1
ATOM 2039 N N . GLU B 1 76 ? 13.875 18.047 7.988 1 95.31 76 GLU B N 1
ATOM 2040 C CA . GLU B 1 76 ? 13.844 16.797 8.75 1 95.31 76 GLU B CA 1
ATOM 2041 C C . GLU B 1 76 ? 14.523 15.664 7.984 1 95.31 76 GLU B C 1
ATOM 2043 O O . GLU B 1 76 ? 15.25 14.859 8.57 1 95.31 76 GLU B O 1
ATOM 2048 N N . LEU B 1 77 ? 14.297 15.594 6.691 1 96.38 77 LEU B N 1
ATOM 2049 C CA . LEU B 1 77 ? 14.836 14.523 5.867 1 96.38 77 LEU B CA 1
ATOM 2050 C C . LEU B 1 77 ? 16.359 14.641 5.746 1 96.38 77 LEU B C 1
ATOM 2052 O O . LEU B 1 77 ? 17.047 13.633 5.645 1 96.38 77 LEU B O 1
ATOM 2056 N N . GLU B 1 78 ? 16.812 15.852 5.789 1 94.44 78 GLU B N 1
ATOM 2057 C CA . GLU B 1 78 ? 18.266 16.062 5.742 1 94.44 78 GLU B CA 1
ATOM 2058 C C . GLU B 1 78 ? 18.953 15.453 6.957 1 94.44 78 GLU B C 1
ATOM 2060 O O . GLU B 1 78 ? 20.078 14.984 6.859 1 94.44 78 GLU B O 1
ATOM 2065 N N . LYS B 1 79 ? 18.25 15.398 8.047 1 93.81 79 LYS B N 1
ATOM 2066 C CA . LYS B 1 79 ? 18.797 14.836 9.273 1 93.81 79 LYS B CA 1
ATOM 2067 C C . LYS B 1 79 ? 18.734 13.312 9.258 1 93.81 79 LYS B C 1
ATOM 2069 O O . LYS B 1 79 ? 19.391 12.648 10.078 1 93.81 79 LYS B O 1
ATOM 2074 N N . LYS B 1 80 ? 18.016 12.773 8.312 1 94.56 80 LYS B N 1
ATOM 2075 C CA . LYS B 1 80 ? 17.719 11.344 8.336 1 94.56 80 LYS B CA 1
ATOM 2076 C C . LYS B 1 80 ? 18.188 10.664 7.051 1 94.56 80 LYS B C 1
ATOM 2078 O O . LYS B 1 80 ? 17.562 9.727 6.57 1 94.56 80 LYS B O 1
ATOM 2083 N N . GLN B 1 81 ? 19.203 11.117 6.492 1 89.19 81 GLN B N 1
ATOM 2084 C CA . GLN B 1 81 ? 19.703 10.664 5.199 1 89.19 81 GLN B CA 1
ATOM 2085 C C . GLN B 1 81 ? 20.219 9.227 5.277 1 89.19 81 GLN B C 1
ATOM 2087 O O . GLN B 1 81 ? 20.25 8.516 4.27 1 89.19 81 GLN B O 1
ATOM 2092 N N . SER B 1 82 ? 20.578 8.766 6.465 1 90.25 82 SER B N 1
ATOM 2093 C CA . SER B 1 82 ? 21.156 7.434 6.594 1 90.25 82 SER B CA 1
ATOM 2094 C C . SER B 1 82 ? 20.172 6.453 7.215 1 90.25 82 SER B C 1
ATOM 2096 O O . SER B 1 82 ? 20.562 5.391 7.695 1 90.25 82 SER B O 1
ATOM 2098 N N . GLN B 1 83 ? 18.922 6.844 7.207 1 92.56 83 GLN B N 1
ATOM 2099 C CA . GLN B 1 83 ? 17.906 6.02 7.867 1 92.56 83 GLN B CA 1
ATOM 2100 C C . GLN B 1 83 ? 16.891 5.496 6.867 1 92.56 83 GLN B C 1
ATOM 2102 O O . GLN B 1 83 ? 16.703 6.082 5.797 1 92.56 83 GLN B O 1
ATOM 2107 N N . HIS B 1 84 ? 16.312 4.336 7.23 1 93.62 84 HIS B N 1
ATOM 2108 C CA . HIS B 1 84 ? 15.117 3.848 6.551 1 93.62 84 HIS B CA 1
ATOM 2109 C C . HIS B 1 84 ? 13.875 4.602 7.016 1 93.62 84 HIS B C 1
ATOM 2111 O O . HIS B 1 84 ? 13.648 4.766 8.219 1 93.62 84 HIS B O 1
ATOM 2117 N N . TRP B 1 85 ? 13.141 5.094 5.965 1 96.19 85 TRP B N 1
ATOM 2118 C CA . TRP B 1 85 ? 11.984 5.844 6.434 1 96.19 85 TRP B CA 1
ATOM 2119 C C . TRP B 1 85 ? 10.805 5.672 5.484 1 96.19 85 TRP B C 1
ATOM 2121 O O . TRP B 1 85 ? 10.969 5.215 4.352 1 96.19 85 TRP B O 1
ATOM 2131 N N . LEU B 1 86 ? 9.68 5.973 6.012 1 96.31 86 LEU B N 1
ATOM 2132 C CA . LEU B 1 86 ? 8.391 6.023 5.324 1 96.31 86 LEU B CA 1
ATOM 2133 C C . LEU B 1 86 ? 7.715 7.371 5.535 1 96.31 86 LEU B C 1
ATOM 2135 O O . LEU B 1 86 ? 7.551 7.82 6.672 1 96.31 86 LEU B O 1
ATOM 2139 N N . LEU B 1 87 ? 7.41 7.996 4.406 1 97.31 87 LEU B N 1
ATOM 2140 C CA . LEU B 1 87 ? 6.785 9.312 4.484 1 97.31 87 LEU B CA 1
ATOM 2141 C C . LEU B 1 87 ? 5.266 9.203 4.449 1 97.31 87 LEU B C 1
ATOM 2143 O O . LEU B 1 87 ? 4.715 8.453 3.637 1 97.31 87 LEU B O 1
ATOM 2147 N N . ASP B 1 88 ? 4.648 9.953 5.285 1 96.06 88 ASP B N 1
ATOM 2148 C CA . ASP B 1 88 ? 3.199 10.031 5.418 1 96.06 88 ASP B CA 1
ATOM 2149 C C . ASP B 1 88 ? 2.715 11.477 5.277 1 96.06 88 ASP B C 1
ATOM 2151 O O . ASP B 1 88 ? 2.98 12.312 6.141 1 96.06 88 ASP B O 1
ATOM 2155 N N . GLY B 1 89 ? 1.997 11.688 4.188 1 94.75 89 GLY B N 1
ATOM 2156 C CA . GLY B 1 89 ? 1.451 13.016 3.984 1 94.75 89 GLY B CA 1
ATOM 2157 C C . GLY B 1 89 ? 2.371 13.922 3.189 1 94.75 89 GLY B C 1
ATOM 2158 O O . GLY B 1 89 ? 2.176 15.141 3.156 1 94.75 89 GLY B O 1
ATOM 2159 N N . PHE B 1 90 ? 3.424 13.406 2.709 1 97 90 PHE B N 1
ATOM 2160 C CA . PHE B 1 90 ? 4.371 14.125 1.863 1 97 90 PHE B CA 1
ATOM 2161 C C . PHE B 1 90 ? 4.988 13.188 0.829 1 97 90 PHE B C 1
ATOM 2163 O O . PHE B 1 90 ? 5.539 12.141 1.18 1 97 90 PHE B O 1
ATOM 2170 N N . PRO B 1 91 ? 4.949 13.539 -0.403 1 97.19 91 PRO B N 1
ATOM 2171 C CA . PRO B 1 91 ? 4.465 14.781 -1.001 1 97.19 91 PRO B CA 1
ATOM 2172 C C . PRO B 1 91 ? 2.967 14.742 -1.304 1 97.19 91 PRO B C 1
ATOM 2174 O O . PRO B 1 91 ? 2.377 13.664 -1.384 1 97.19 91 PRO B O 1
ATOM 2177 N N . ARG B 1 92 ? 2.387 15.977 -1.394 1 95 92 ARG B N 1
ATOM 2178 C CA . ARG B 1 92 ? 0.974 16.078 -1.745 1 95 92 ARG B CA 1
ATOM 2179 C C . ARG B 1 92 ? 0.788 16.797 -3.078 1 95 92 ARG B C 1
ATOM 2181 O O . ARG B 1 92 ? -0.296 16.75 -3.662 1 95 92 ARG B O 1
ATOM 2188 N N . THR B 1 93 ? 1.805 17.469 -3.488 1 95.81 93 THR B N 1
ATOM 2189 C CA . THR B 1 93 ? 1.763 18.203 -4.75 1 95.81 93 THR B CA 1
ATOM 2190 C C . THR B 1 93 ? 2.977 17.859 -5.613 1 95.81 93 THR B C 1
ATOM 2192 O O . THR B 1 93 ? 3.953 17.297 -5.121 1 95.81 93 THR B O 1
ATOM 2195 N N . LEU B 1 94 ? 2.824 18.234 -6.895 1 96.06 94 LEU B N 1
ATOM 2196 C CA . LEU B 1 94 ? 3.918 17.969 -7.824 1 96.06 94 LEU B CA 1
ATOM 2197 C C . LEU B 1 94 ? 5.18 18.719 -7.402 1 96.06 94 LEU B C 1
ATOM 2199 O O . LEU B 1 94 ? 6.285 18.188 -7.492 1 96.06 94 LEU B O 1
ATOM 2203 N N . VAL B 1 95 ? 5.02 19.922 -6.918 1 96 95 VAL B N 1
ATOM 2204 C CA . VAL B 1 95 ? 6.145 20.734 -6.48 1 96 95 VAL B CA 1
ATOM 2205 C C . VAL B 1 95 ? 6.855 20.062 -5.312 1 96 95 VAL B C 1
ATOM 2207 O O . VAL B 1 95 ? 8.086 19.969 -5.289 1 96 95 VAL B O 1
ATOM 2210 N N . GLN B 1 96 ? 6.129 19.562 -4.367 1 97.12 96 GLN B N 1
ATOM 2211 C CA . GLN B 1 96 ? 6.695 18.828 -3.236 1 97.12 96 GLN B CA 1
ATOM 2212 C C . GLN B 1 96 ? 7.418 17.562 -3.703 1 97.12 96 GLN B C 1
ATOM 2214 O O . GLN B 1 96 ? 8.492 17.25 -3.201 1 97.12 96 GLN B O 1
ATOM 2219 N N . ALA B 1 97 ? 6.812 16.906 -4.633 1 97.25 97 ALA B N 1
ATOM 2220 C CA . ALA B 1 97 ? 7.398 15.664 -5.148 1 97.25 97 ALA B CA 1
ATOM 2221 C C . ALA B 1 97 ? 8.734 15.938 -5.828 1 97.25 97 ALA B C 1
ATOM 2223 O O . ALA B 1 97 ? 9.695 15.188 -5.641 1 97.25 97 ALA B O 1
ATOM 2224 N N . GLU B 1 98 ? 8.758 16.953 -6.586 1 96.31 98 GLU B N 1
ATOM 2225 C CA . GLU B 1 98 ? 9.992 17.328 -7.273 1 96.31 98 GLU B CA 1
ATOM 2226 C C . GLU B 1 98 ? 11.086 17.703 -6.277 1 96.31 98 GLU B C 1
ATOM 2228 O O . GLU B 1 98 ? 12.258 17.375 -6.477 1 96.31 98 GLU B O 1
ATOM 2233 N N . ALA B 1 99 ? 10.734 18.406 -5.266 1 96.31 99 ALA B N 1
ATOM 2234 C CA . ALA B 1 99 ? 11.688 18.75 -4.215 1 96.31 99 ALA B CA 1
ATOM 2235 C C . ALA B 1 99 ? 12.25 17.5 -3.551 1 96.31 99 ALA B C 1
ATOM 2237 O O . ALA B 1 99 ? 13.453 17.391 -3.32 1 96.31 99 ALA B O 1
ATOM 2238 N N . LEU B 1 100 ? 11.375 16.562 -3.303 1 96.75 100 LEU B N 1
ATOM 2239 C CA . LEU B 1 100 ? 11.789 15.297 -2.695 1 96.75 100 LEU B CA 1
ATOM 2240 C C . LEU B 1 100 ? 12.742 14.539 -3.611 1 96.75 100 LEU B C 1
ATOM 2242 O O . LEU B 1 100 ? 13.75 14 -3.154 1 96.75 100 LEU B O 1
ATOM 2246 N N . ASP B 1 101 ? 12.461 14.555 -4.887 1 94.88 101 ASP B N 1
ATOM 2247 C CA . ASP B 1 101 ? 13.242 13.805 -5.867 1 94.88 101 ASP B CA 1
ATOM 2248 C C . ASP B 1 101 ? 14.656 14.375 -5.98 1 94.88 101 ASP B C 1
ATOM 2250 O O . ASP B 1 101 ? 15.586 13.656 -6.359 1 94.88 101 ASP B O 1
ATOM 2254 N N . ARG B 1 102 ? 14.75 15.641 -5.688 1 93.88 102 ARG B N 1
ATOM 2255 C CA . ARG B 1 102 ? 16.078 16.266 -5.719 1 93.88 102 ARG B CA 1
ATOM 2256 C C . ARG B 1 102 ? 16.938 15.773 -4.559 1 93.88 102 ARG B C 1
ATOM 2258 O O . ARG B 1 102 ? 18.156 15.781 -4.641 1 93.88 102 ARG B O 1
ATOM 2265 N N . LEU B 1 103 ? 16.297 15.352 -3.521 1 92.69 103 LEU B N 1
ATOM 2266 C CA . LEU B 1 103 ? 17.016 14.922 -2.328 1 92.69 103 LEU B CA 1
ATOM 2267 C C . LEU B 1 103 ? 17.391 13.445 -2.422 1 92.69 103 LEU B C 1
ATOM 2269 O O . LEU B 1 103 ? 18.469 13.039 -1.99 1 92.69 103 LEU B O 1
ATOM 2273 N N . CYS B 1 104 ? 16.406 12.656 -3.02 1 91.62 104 CYS B N 1
ATOM 2274 C CA . CYS B 1 104 ? 16.672 11.219 -3.037 1 91.62 104 CYS B CA 1
ATOM 2275 C C . CYS B 1 104 ? 15.781 10.508 -4.047 1 91.62 104 CYS B C 1
ATOM 2277 O O . CYS B 1 104 ? 14.82 11.094 -4.543 1 91.62 104 CYS B O 1
ATOM 2279 N N . GLU B 1 105 ? 16.234 9.297 -4.328 1 90.44 105 GLU B N 1
ATOM 2280 C CA . GLU B 1 105 ? 15.406 8.391 -5.102 1 90.44 105 GLU B CA 1
ATOM 2281 C C . GLU B 1 105 ? 14.57 7.492 -4.188 1 90.44 105 GLU B C 1
ATOM 2283 O O . GLU B 1 105 ? 15.07 6.996 -3.176 1 90.44 105 GLU B O 1
ATOM 2288 N N . LEU B 1 106 ? 13.336 7.387 -4.531 1 92.75 106 LEU B N 1
ATOM 2289 C CA . LEU B 1 106 ? 12.453 6.535 -3.744 1 92.75 106 LEU B CA 1
ATOM 2290 C C . LEU B 1 106 ? 12.578 5.074 -4.168 1 92.75 106 LEU B C 1
ATOM 2292 O O . LEU B 1 106 ? 12.711 4.777 -5.355 1 92.75 106 LEU B O 1
ATOM 2296 N N . ASP B 1 107 ? 12.469 4.215 -3.207 1 90.5 107 ASP B N 1
ATOM 2297 C CA . ASP B 1 107 ? 12.539 2.777 -3.461 1 90.5 107 ASP B CA 1
ATOM 2298 C C . ASP B 1 107 ? 11.141 2.188 -3.641 1 90.5 107 ASP B C 1
ATOM 2300 O O . ASP B 1 107 ? 10.977 1.151 -4.289 1 90.5 107 ASP B O 1
ATOM 2304 N N . LEU B 1 108 ? 10.195 2.896 -3.031 1 92.69 108 LEU B N 1
ATOM 2305 C CA . LEU B 1 108 ? 8.844 2.354 -3.006 1 92.69 108 LEU B CA 1
ATOM 2306 C C . LEU B 1 108 ? 7.812 3.469 -2.852 1 92.69 108 LEU B C 1
ATOM 2308 O O . LEU B 1 108 ? 7.961 4.344 -1.996 1 92.69 108 LEU B O 1
ATOM 2312 N N . VAL B 1 109 ? 6.84 3.438 -3.672 1 95.19 109 VAL B N 1
ATOM 2313 C CA . VAL B 1 109 ? 5.676 4.309 -3.527 1 95.19 109 VAL B CA 1
ATOM 2314 C C . VAL B 1 109 ? 4.41 3.461 -3.422 1 95.19 109 VAL B C 1
ATOM 2316 O O . VAL B 1 109 ? 4.137 2.627 -4.289 1 95.19 109 VAL B O 1
ATOM 2319 N N . ILE B 1 110 ? 3.672 3.686 -2.381 1 94.38 110 ILE B N 1
ATOM 2320 C CA . ILE B 1 110 ? 2.428 2.969 -2.115 1 94.38 110 ILE B CA 1
ATOM 2321 C C . ILE B 1 110 ? 1.239 3.904 -2.328 1 94.38 110 ILE B C 1
ATOM 2323 O O . ILE B 1 110 ? 1.164 4.973 -1.716 1 94.38 110 ILE B O 1
ATOM 2327 N N . ASN B 1 111 ? 0.352 3.49 -3.164 1 95 111 ASN B N 1
ATOM 2328 C CA . ASN B 1 111 ? -0.867 4.258 -3.396 1 95 111 ASN B CA 1
ATOM 2329 C C . ASN B 1 111 ? -2.094 3.549 -2.83 1 95 111 ASN B C 1
ATOM 2331 O O . ASN B 1 111 ? -2.363 2.396 -3.174 1 95 111 ASN B O 1
ATOM 2335 N N . LEU B 1 112 ? -2.801 4.258 -2.018 1 94.19 112 LEU B N 1
ATOM 2336 C CA . LEU B 1 112 ? -4.043 3.734 -1.459 1 94.19 112 LEU B CA 1
ATOM 2337 C C . LEU B 1 112 ? -5.25 4.262 -2.227 1 94.19 112 LEU B C 1
ATOM 2339 O O . LEU B 1 112 ? -5.457 5.477 -2.309 1 94.19 112 LEU B O 1
ATOM 2343 N N . ASN B 1 113 ? -5.992 3.369 -2.738 1 93.62 113 ASN B N 1
ATOM 2344 C CA . ASN B 1 113 ? -7.23 3.711 -3.438 1 93.62 113 ASN B CA 1
ATOM 2345 C C . ASN B 1 113 ? -8.453 3.188 -2.693 1 93.62 113 ASN B C 1
ATOM 2347 O O . ASN B 1 113 ? -8.578 1.985 -2.453 1 93.62 113 ASN B O 1
ATOM 2351 N N . ILE B 1 114 ? -9.266 4.117 -2.352 1 93 114 ILE B N 1
ATOM 2352 C CA . ILE B 1 114 ? -10.492 3.822 -1.609 1 93 114 ILE B CA 1
ATOM 2353 C C . ILE B 1 114 ? -11.695 4.418 -2.336 1 93 114 ILE B C 1
ATOM 2355 O O . ILE B 1 114 ? -11.625 5.531 -2.857 1 93 114 ILE B O 1
ATOM 2359 N N . PRO B 1 115 ? -12.812 3.641 -2.408 1 91.88 115 PRO B N 1
ATOM 2360 C CA . PRO B 1 115 ? -14.016 4.199 -3.027 1 91.88 115 PRO B CA 1
ATOM 2361 C C . PRO B 1 115 ? -14.477 5.492 -2.357 1 91.88 115 PRO B C 1
ATOM 2363 O O . PRO B 1 115 ? -14.398 5.621 -1.133 1 91.88 115 PRO B O 1
ATOM 2366 N N . PHE B 1 116 ? -15.086 6.324 -3.162 1 89.81 116 PHE B N 1
ATOM 2367 C CA . PHE B 1 116 ? -15.508 7.656 -2.736 1 89.81 116 PHE B CA 1
ATOM 2368 C C . PHE B 1 116 ? -16.484 7.566 -1.573 1 89.81 116 PHE B C 1
ATOM 2370 O O . PHE B 1 116 ? -16.344 8.281 -0.58 1 89.81 116 PHE B O 1
ATOM 2377 N N . GLU B 1 117 ? -17.406 6.699 -1.708 1 88.81 117 GLU B N 1
ATOM 2378 C CA . GLU B 1 117 ? -18.453 6.594 -0.688 1 88.81 117 GLU B CA 1
ATOM 2379 C C . GLU B 1 117 ? -17.875 6.137 0.647 1 88.81 117 GLU B C 1
ATOM 2381 O O . GLU B 1 117 ? -18.297 6.605 1.707 1 88.81 117 GLU B O 1
ATOM 2386 N N . THR B 1 118 ? -16.922 5.309 0.577 1 87.25 118 THR B N 1
ATOM 2387 C CA . THR B 1 118 ? -16.25 4.84 1.784 1 87.25 118 THR B CA 1
ATOM 2388 C C . THR B 1 118 ? -15.477 5.977 2.449 1 87.25 118 THR B C 1
ATOM 2390 O O . THR B 1 118 ? -15.508 6.121 3.674 1 87.25 118 THR B O 1
ATOM 2393 N N . LEU B 1 119 ? -14.82 6.793 1.66 1 91.75 119 LEU B N 1
ATOM 2394 C CA . LEU B 1 119 ? -14.078 7.941 2.172 1 91.75 119 LEU B CA 1
ATOM 2395 C C . LEU B 1 119 ? -15.008 8.93 2.863 1 91.75 119 LEU B C 1
ATOM 2397 O O . LEU B 1 119 ? -14.695 9.438 3.939 1 91.75 119 LEU B O 1
ATOM 2401 N N . LYS B 1 120 ? -16.062 9.148 2.203 1 89.62 120 LYS B N 1
ATOM 2402 C CA . LYS B 1 120 ? -17.047 10.078 2.754 1 89.62 120 LYS B CA 1
ATOM 2403 C C . LYS B 1 120 ? -17.531 9.625 4.129 1 89.62 120 LYS B C 1
ATOM 2405 O O . LYS B 1 120 ? -17.578 10.422 5.07 1 89.62 120 LYS B O 1
ATOM 2410 N N . ASP B 1 121 ? -17.828 8.375 4.219 1 87.88 121 ASP B N 1
ATOM 2411 C CA . ASP B 1 121 ? -18.297 7.816 5.484 1 87.88 121 ASP B CA 1
ATOM 2412 C C . ASP B 1 121 ? -17.234 7.934 6.57 1 87.88 121 ASP B C 1
ATOM 2414 O O . ASP B 1 121 ? -17.531 8.32 7.699 1 87.88 121 ASP B O 1
ATOM 2418 N N . ARG B 1 122 ? -16.062 7.656 6.227 1 88.25 122 ARG B N 1
ATOM 2419 C CA . ARG B 1 122 ? -14.961 7.672 7.184 1 88.25 122 ARG B CA 1
ATOM 2420 C C . ARG B 1 122 ? -14.68 9.094 7.664 1 88.25 122 ARG B C 1
ATOM 2422 O O . ARG B 1 122 ? -14.477 9.32 8.859 1 88.25 122 ARG B O 1
ATOM 2429 N N . LEU B 1 123 ? -14.68 10.008 6.695 1 91.94 123 LEU B N 1
ATOM 2430 C CA . LEU B 1 123 ? -14.359 11.391 7.027 1 91.94 123 LEU B CA 1
ATOM 2431 C C . LEU B 1 123 ? -15.461 12.016 7.883 1 91.94 123 LEU B C 1
ATOM 2433 O O . LEU B 1 123 ? -15.172 12.75 8.828 1 91.94 123 LEU B O 1
ATOM 2437 N N . SER B 1 124 ? -16.672 11.641 7.598 1 88.75 124 SER B N 1
ATOM 2438 C CA . SER B 1 124 ? -17.797 12.219 8.312 1 88.75 124 SER B CA 1
ATOM 2439 C C . SER B 1 124 ? -17.844 11.742 9.766 1 88.75 124 SER B C 1
ATOM 2441 O O . SER B 1 124 ? -18.406 12.414 10.625 1 88.75 124 SER B O 1
ATOM 2443 N N . ALA B 1 125 ? -17.203 10.648 10.062 1 89 125 ALA B N 1
ATOM 2444 C CA . ALA B 1 125 ? -17.219 10.07 11.406 1 89 125 ALA B CA 1
ATOM 2445 C C . ALA B 1 125 ? -15.898 10.281 12.125 1 89 125 ALA B C 1
ATOM 2447 O O . ALA B 1 125 ? -15.68 9.742 13.211 1 89 125 ALA B O 1
ATOM 2448 N N . ARG B 1 126 ? -15.039 11.094 11.555 1 91.38 126 ARG B N 1
ATOM 2449 C CA . ARG B 1 126 ? -13.688 11.242 12.07 1 91.38 126 ARG B CA 1
ATOM 2450 C C . ARG B 1 126 ? -13.609 12.359 13.109 1 91.38 126 ARG B C 1
ATOM 2452 O O . ARG B 1 126 ? -14.164 13.438 12.898 1 91.38 126 ARG B O 1
ATOM 2459 N N . TRP B 1 127 ? -12.969 12.031 14.211 1 92 127 TRP B N 1
ATOM 2460 C CA . TRP B 1 127 ? -12.648 13 15.258 1 92 127 TRP B CA 1
ATOM 2461 C C . TRP B 1 127 ? -11.156 13.008 15.555 1 92 127 TRP B C 1
ATOM 2463 O O . TRP B 1 127 ? -10.492 11.969 15.469 1 92 127 TRP B O 1
ATOM 2473 N N . ILE B 1 128 ? -10.648 14.242 15.867 1 91.38 128 ILE B N 1
ATOM 2474 C CA . ILE B 1 128 ? -9.195 14.367 15.977 1 91.38 128 ILE B CA 1
ATOM 2475 C C . ILE B 1 128 ? -8.836 15.07 17.281 1 91.38 128 ILE B C 1
ATOM 2477 O O . ILE B 1 128 ? -9.516 16.016 17.703 1 91.38 128 ILE B O 1
ATOM 2481 N N . HIS B 1 129 ? -7.789 14.547 17.891 1 93.62 129 HIS B N 1
ATOM 2482 C CA . HIS B 1 129 ? -7.141 15.281 18.969 1 93.62 129 HIS B CA 1
ATOM 2483 C C . HIS B 1 129 ? -6.148 16.312 18.422 1 93.62 129 HIS B C 1
ATOM 2485 O O . HIS B 1 129 ? -5.09 15.938 17.906 1 93.62 129 HIS B O 1
ATOM 2491 N N . PRO B 1 130 ? -6.355 17.531 18.531 1 87.38 130 PRO B N 1
ATOM 2492 C CA . PRO B 1 130 ? -5.559 18.547 17.844 1 87.38 130 PRO B CA 1
ATOM 2493 C C . PRO B 1 130 ? -4.09 18.531 18.25 1 87.38 130 PRO B C 1
ATOM 2495 O O . PRO B 1 130 ? -3.205 18.641 17.391 1 87.38 130 PRO B O 1
ATOM 2498 N N . ALA B 1 131 ? -3.787 18.344 19.469 1 86.38 131 ALA B N 1
ATOM 2499 C CA . ALA B 1 131 ? -2.422 18.469 19.969 1 86.38 131 ALA B CA 1
ATOM 2500 C C . ALA B 1 131 ? -1.549 17.312 19.484 1 86.38 131 ALA B C 1
ATOM 2502 O O . ALA B 1 131 ? -0.379 17.516 19.156 1 86.38 131 ALA B O 1
ATOM 2503 N N . SER B 1 132 ? -2.037 16.156 19.375 1 87.25 132 SER B N 1
ATOM 2504 C CA . SER B 1 132 ? -1.234 14.984 19.047 1 87.25 132 SER B CA 1
ATOM 2505 C C . SER B 1 132 ? -1.485 14.531 17.609 1 87.25 132 SER B C 1
ATOM 2507 O O . SER B 1 132 ? -0.688 13.781 17.047 1 87.25 132 SER B O 1
ATOM 2509 N N . GLY B 1 133 ? -2.664 14.867 17.109 1 86.88 133 GLY B N 1
ATOM 2510 C CA . GLY B 1 133 ? -3.041 14.375 15.797 1 86.88 133 GLY B CA 1
ATOM 2511 C C . GLY B 1 133 ? -3.725 13.023 15.836 1 86.88 133 GLY B C 1
ATOM 2512 O O . GLY B 1 133 ? -4.105 12.484 14.797 1 86.88 133 GLY B O 1
ATOM 2513 N N . ARG B 1 134 ? -3.977 12.477 17.031 1 89.06 134 ARG B N 1
ATOM 2514 C CA . ARG B 1 134 ? -4.637 11.188 17.156 1 89.06 134 ARG B CA 1
ATOM 2515 C C . ARG B 1 134 ? -6.051 11.234 16.594 1 89.06 134 ARG B C 1
ATOM 2517 O O . ARG B 1 134 ? -6.781 12.203 16.812 1 89.06 134 ARG B O 1
ATOM 2524 N N . VAL B 1 135 ? -6.32 10.125 15.828 1 88.69 135 VAL B N 1
ATOM 2525 C CA . VAL B 1 135 ? -7.586 10.102 15.102 1 88.69 135 VAL B CA 1
ATOM 2526 C C . VAL B 1 135 ? -8.508 9.039 15.703 1 88.69 135 VAL B C 1
ATOM 2528 O O . VAL B 1 135 ? -8.047 7.945 16.062 1 88.69 135 VAL B O 1
ATOM 2531 N N . TYR B 1 136 ? -9.75 9.398 15.836 1 90.31 136 TYR B N 1
ATOM 2532 C CA . TYR B 1 136 ? -10.828 8.5 16.234 1 90.31 136 TYR B CA 1
ATOM 2533 C C . TYR B 1 136 ? -11.906 8.438 15.148 1 90.31 136 TYR B C 1
ATOM 2535 O O . TYR B 1 136 ? -12.047 9.375 14.352 1 90.31 136 TYR B O 1
ATOM 2543 N N . ASN B 1 137 ? -12.508 7.309 15.094 1 88.31 137 ASN B N 1
ATOM 2544 C CA . ASN B 1 137 ? -13.672 7.133 14.227 1 88.31 137 ASN B CA 1
ATOM 2545 C C . ASN B 1 137 ? -14.867 6.59 15.008 1 88.31 137 ASN B C 1
ATOM 2547 O O . ASN B 1 137 ? -14.773 5.531 15.633 1 88.31 137 ASN B O 1
ATOM 2551 N N . MET B 1 138 ? -15.945 7.293 14.891 1 86.56 138 MET B N 1
ATOM 2552 C CA . MET B 1 138 ? -17.094 6.973 15.727 1 86.56 138 MET B CA 1
ATOM 2553 C C . MET B 1 138 ? -17.656 5.602 15.359 1 86.56 138 MET B C 1
ATOM 2555 O O . MET B 1 138 ? -18.312 4.957 16.188 1 86.56 138 MET B O 1
ATOM 2559 N N . GLU B 1 139 ? -17.375 5.09 14.266 1 78.25 139 GLU B N 1
ATOM 2560 C CA . GLU B 1 139 ? -17.922 3.814 13.812 1 78.25 139 GLU B CA 1
ATOM 2561 C C . GLU B 1 139 ? -16.938 2.674 14.047 1 78.25 139 GLU B C 1
ATOM 2563 O O . GLU B 1 139 ? -17.328 1.577 14.445 1 78.25 139 GLU B O 1
ATOM 2568 N N . PHE B 1 140 ? -15.641 2.902 13.844 1 74.88 140 PHE B N 1
ATOM 2569 C CA . PHE B 1 140 ? -14.68 1.804 13.797 1 74.88 140 PHE B CA 1
ATOM 2570 C C . PHE B 1 140 ? -13.75 1.843 15 1 74.88 140 PHE B C 1
ATOM 2572 O O . PHE B 1 140 ? -13.25 0.806 15.438 1 74.88 140 PHE B O 1
ATOM 2579 N N . ASN B 1 141 ? -13.43 3.008 15.453 1 82.75 141 ASN B N 1
ATOM 2580 C CA . ASN B 1 141 ? -12.531 3.236 16.578 1 82.75 141 ASN B CA 1
ATOM 2581 C C . ASN B 1 141 ? -12.977 4.434 17.422 1 82.75 141 ASN B C 1
ATOM 2583 O O . ASN B 1 141 ? -12.266 5.438 17.5 1 82.75 141 ASN B O 1
ATOM 2587 N N . PRO B 1 142 ? -14.07 4.141 18.125 1 91.06 142 PRO B N 1
ATOM 2588 C CA . PRO B 1 142 ? -14.594 5.27 18.906 1 91.06 142 PRO B CA 1
ATOM 2589 C C . PRO B 1 142 ? -13.797 5.531 20.188 1 91.06 142 PRO B C 1
ATOM 2591 O O . PRO B 1 142 ? -13.141 4.621 20.703 1 91.06 142 PRO B O 1
ATOM 2594 N N . PRO B 1 143 ? -13.797 6.812 20.609 1 94 143 PRO B N 1
ATOM 2595 C CA . PRO B 1 143 ? -13.227 7.07 21.922 1 94 143 PRO B CA 1
ATOM 2596 C C . PRO B 1 143 ? -14.078 6.484 23.062 1 94 143 PRO B C 1
ATOM 2598 O O . PRO B 1 143 ? -15.25 6.164 22.844 1 94 143 PRO B O 1
ATOM 2601 N N . HIS B 1 144 ? -13.445 6.289 24.125 1 95.88 144 HIS B N 1
ATOM 2602 C CA . HIS B 1 144 ? -14.164 5.758 25.266 1 95.88 144 HIS B CA 1
ATOM 2603 C C . HIS B 1 144 ? -15.328 6.66 25.656 1 95.88 144 HIS B C 1
ATOM 2605 O O . HIS B 1 144 ? -16.422 6.172 25.984 1 95.88 144 HIS B O 1
ATOM 2611 N N . VAL B 1 145 ? -15.031 7.922 25.781 1 94.94 145 VAL B N 1
ATOM 2612 C CA . VAL B 1 145 ? -16.047 8.945 26 1 94.94 145 VAL B CA 1
ATOM 2613 C C . VAL B 1 145 ? -16.172 9.844 24.781 1 94.94 145 VAL B C 1
ATOM 2615 O O . VAL B 1 145 ? -15.164 10.375 24.297 1 94.94 145 VAL B O 1
ATOM 2618 N N . HIS B 1 146 ? -17.328 9.992 24.297 1 92.94 146 HIS B N 1
ATOM 2619 C CA . HIS B 1 146 ? -17.547 10.789 23.094 1 92.94 146 HIS B CA 1
ATOM 2620 C C . HIS B 1 146 ? -16.969 12.188 23.234 1 92.94 146 HIS B C 1
ATOM 2622 O O . HIS B 1 146 ? -17.234 12.883 24.219 1 92.94 146 HIS B O 1
ATOM 2628 N N . GLY B 1 147 ? -16.125 12.531 22.281 1 93.75 147 GLY B N 1
ATOM 2629 C CA . GLY B 1 147 ? -15.594 13.883 22.219 1 93.75 147 GLY B CA 1
ATOM 2630 C C . GLY B 1 147 ? -14.383 14.086 23.109 1 93.75 147 GLY B C 1
ATOM 2631 O O . GLY B 1 147 ? -13.883 15.203 23.234 1 93.75 147 GLY B O 1
ATOM 2632 N N . ILE B 1 148 ? -13.969 12.977 23.719 1 96.5 148 ILE B N 1
ATOM 2633 C CA . ILE B 1 148 ? -12.859 13.125 24.656 1 96.5 148 ILE B CA 1
ATOM 2634 C C . ILE B 1 148 ? -11.719 12.188 24.25 1 96.5 148 ILE B C 1
ATOM 2636 O O . ILE B 1 148 ? -11.938 11.008 24 1 96.5 148 ILE B O 1
ATOM 2640 N N . ASP B 1 149 ? -10.484 12.695 24.219 1 96.5 149 ASP B N 1
ATOM 2641 C CA . ASP B 1 149 ? -9.305 11.906 23.891 1 96.5 149 ASP B CA 1
ATOM 2642 C C . ASP B 1 149 ? -9.023 10.883 24.984 1 96.5 149 ASP B C 1
ATOM 2644 O O . ASP B 1 149 ? -8.93 11.227 26.172 1 96.5 149 ASP B O 1
ATOM 2648 N N . ASP B 1 150 ? -8.812 9.703 24.609 1 96 150 ASP B N 1
ATOM 2649 C CA . ASP B 1 150 ? -8.68 8.594 25.547 1 96 150 ASP B CA 1
ATOM 2650 C C . ASP B 1 150 ? -7.395 8.711 26.359 1 96 150 ASP B C 1
ATOM 2652 O O . ASP B 1 150 ? -7.309 8.195 27.469 1 96 150 ASP B O 1
ATOM 2656 N N . ILE B 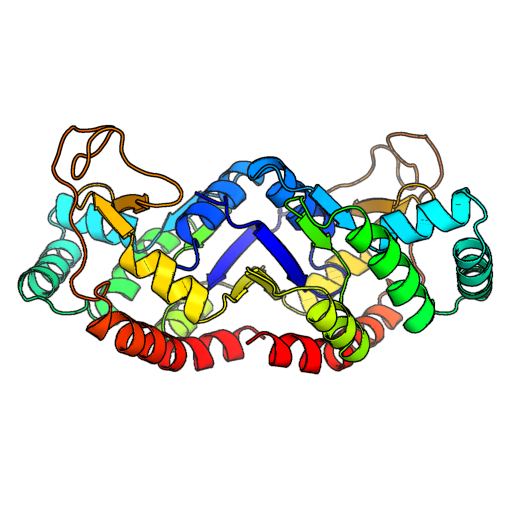1 151 ? -6.473 9.406 25.844 1 94.62 151 ILE B N 1
ATOM 2657 C CA . ILE B 1 151 ? -5.148 9.43 26.453 1 94.62 151 ILE B CA 1
ATOM 2658 C C . ILE B 1 151 ? -5.008 10.664 27.344 1 94.62 151 ILE B C 1
ATOM 2660 O O . ILE B 1 151 ? -4.633 10.555 28.516 1 94.62 151 ILE B O 1
ATOM 2664 N N . THR B 1 152 ? -5.352 11.805 26.891 1 95.94 152 THR B N 1
ATOM 2665 C CA . THR B 1 152 ? -5.055 13.047 27.578 1 95.94 152 THR B CA 1
ATOM 2666 C C . THR B 1 152 ? -6.297 13.562 28.312 1 95.94 152 THR B C 1
ATOM 2668 O O . THR B 1 152 ? -6.191 14.414 29.203 1 95.94 152 THR B O 1
ATOM 2671 N N . GLY B 1 153 ? -7.418 13.133 27.891 1 96.38 153 GLY B N 1
ATOM 2672 C CA . GLY B 1 153 ? -8.648 13.664 28.438 1 96.38 153 GLY B CA 1
ATOM 2673 C C . GLY B 1 153 ? -9.055 15 27.844 1 96.38 153 GLY B C 1
ATOM 2674 O O . GLY B 1 153 ? -10.016 15.625 28.297 1 96.38 153 GLY B O 1
ATOM 2675 N N . GLU B 1 154 ? -8.375 15.453 26.812 1 96.38 154 GLU B N 1
ATOM 2676 C CA . GLU B 1 154 ? -8.664 16.719 26.141 1 96.38 154 GLU B CA 1
ATOM 2677 C C . GLU B 1 154 ? -9.758 16.531 25.094 1 96.38 154 GLU B C 1
ATOM 2679 O O . GLU B 1 154 ? -10 15.422 24.625 1 96.38 154 GLU B O 1
ATOM 2684 N N . PRO B 1 155 ? -10.453 17.641 24.75 1 96.25 155 PRO B N 1
ATOM 2685 C CA . PRO B 1 155 ? -11.547 17.547 23.781 1 96.25 155 PRO B CA 1
ATOM 2686 C C . PRO B 1 155 ? -11.07 17.156 22.375 1 96.25 155 PRO B C 1
ATOM 2688 O O . PRO B 1 155 ? -10 17.594 21.953 1 96.25 155 PRO B O 1
ATOM 2691 N N . LEU B 1 156 ? -11.859 16.359 21.688 1 95.75 156 LEU B N 1
ATOM 2692 C CA . LEU B 1 156 ? -11.695 16.062 20.266 1 95.75 156 LEU B CA 1
ATOM 2693 C C . LEU B 1 156 ? -12.461 17.062 19.406 1 95.75 156 LEU B C 1
ATOM 2695 O O . LEU B 1 156 ? -13.398 17.703 19.875 1 95.75 156 LEU B O 1
ATOM 2699 N N . ILE B 1 157 ? -11.969 17.203 18.234 1 91.44 157 ILE B N 1
ATOM 2700 C CA . ILE B 1 157 ? -12.672 18.109 17.328 1 91.44 157 ILE B CA 1
ATOM 2701 C C . ILE B 1 157 ? -12.93 17.406 16 1 91.44 157 ILE B C 1
ATOM 2703 O O . ILE B 1 157 ? -12.266 16.422 15.672 1 91.44 157 ILE B O 1
ATOM 2707 N N . GLN B 1 158 ? -13.961 17.891 15.297 1 88.94 158 GLN B N 1
ATOM 2708 C CA . GLN B 1 158 ? -14.156 17.547 13.898 1 88.94 158 GLN B CA 1
ATOM 2709 C C . GLN B 1 158 ? -13.758 18.688 12.977 1 88.94 158 GLN B C 1
ATOM 2711 O O . GLN B 1 158 ? -14.102 19.844 13.234 1 88.94 158 GLN B O 1
ATOM 2716 N N . ARG B 1 159 ? -12.977 18.344 11.984 1 84.69 159 ARG B N 1
ATOM 2717 C CA . ARG B 1 159 ? -12.594 19.391 11.031 1 84.69 159 ARG B CA 1
ATOM 2718 C C . ARG B 1 159 ? -13.805 19.859 10.234 1 84.69 159 ARG B C 1
ATOM 2720 O O . ARG B 1 159 ? -14.711 19.078 9.938 1 84.69 159 ARG B O 1
ATOM 2727 N N . GLU B 1 160 ? -13.688 21.094 9.891 1 82.44 160 GLU B N 1
ATOM 2728 C CA . GLU B 1 160 ? -14.773 21.672 9.117 1 82.44 160 GLU B CA 1
ATOM 2729 C C . GLU B 1 160 ? -14.906 21 7.754 1 82.44 160 GLU B C 1
ATOM 2731 O O . GLU B 1 160 ? -16.016 20.844 7.234 1 82.44 160 GLU B O 1
ATOM 2736 N N . ASP B 1 161 ? -13.789 20.578 7.23 1 84.81 161 ASP B N 1
ATOM 2737 C CA . ASP B 1 161 ? -13.82 20.016 5.883 1 84.81 161 ASP B CA 1
ATOM 2738 C C . ASP B 1 161 ? -14.125 18.516 5.922 1 84.81 161 ASP B C 1
ATOM 2740 O O . ASP B 1 161 ? -14.125 17.859 4.883 1 84.81 161 ASP B O 1
ATOM 2744 N N . ASP B 1 162 ? -14.445 18.031 7.074 1 85.44 162 ASP B N 1
ATOM 2745 C CA . ASP B 1 162 ? -14.891 16.656 7.207 1 85.44 162 ASP B CA 1
ATOM 2746 C C . ASP B 1 162 ? -16.422 16.562 7.215 1 85.44 162 ASP B C 1
ATOM 2748 O O . ASP B 1 162 ? -16.984 15.477 7.184 1 85.44 162 ASP B O 1
ATOM 2752 N N . LYS B 1 163 ? -17 17.703 7.203 1 83.44 163 LYS B N 1
ATOM 2753 C CA . LYS B 1 163 ? -18.469 17.719 7.195 1 83.44 163 LYS B CA 1
ATOM 2754 C C . LYS B 1 163 ? -19.016 17.25 5.844 1 83.44 163 LYS B C 1
ATOM 2756 O O . LYS B 1 163 ? -18.391 17.484 4.809 1 83.44 163 LYS B O 1
ATOM 2761 N N . PRO B 1 164 ? -20.172 16.609 5.918 1 79.25 164 PRO B N 1
ATOM 2762 C CA . PRO B 1 164 ? -20.734 15.977 4.719 1 79.25 164 PRO B CA 1
ATOM 2763 C C . PRO B 1 164 ? -20.75 16.906 3.512 1 79.25 164 PRO B C 1
ATOM 2765 O O . PRO B 1 164 ? -20.438 16.484 2.395 1 79.25 164 PRO B O 1
ATOM 2768 N N . ASP B 1 165 ? -21.078 18.125 3.705 1 83.06 165 ASP B N 1
ATOM 2769 C CA . ASP B 1 165 ? -21.219 19.062 2.594 1 83.06 165 ASP B CA 1
ATOM 2770 C C . ASP B 1 165 ? -19.844 19.469 2.041 1 83.06 165 ASP B C 1
ATOM 2772 O O . ASP B 1 165 ? -19.734 19.844 0.873 1 83.06 165 ASP B O 1
ATOM 2776 N N . ALA B 1 166 ? -18.859 19.312 2.826 1 88.25 166 ALA B N 1
ATOM 2777 C CA . ALA B 1 166 ? -17.531 19.797 2.461 1 88.25 166 ALA B CA 1
ATOM 2778 C C . ALA B 1 166 ? -16.625 18.641 2.033 1 88.25 166 ALA B C 1
ATOM 2780 O O . ALA B 1 166 ? -15.656 18.844 1.307 1 88.25 166 ALA B O 1
ATOM 2781 N N . VAL B 1 167 ? -17 17.469 2.348 1 89.56 167 VAL B N 1
ATOM 2782 C CA . VAL B 1 167 ? -16.156 16.297 2.139 1 89.56 167 VAL B CA 1
ATOM 2783 C C . VAL B 1 167 ? -15.93 16.078 0.643 1 89.56 167 VAL B C 1
ATOM 2785 O O . VAL B 1 167 ? -14.82 15.773 0.209 1 89.56 167 VAL B O 1
ATOM 2788 N N . ALA B 1 168 ? -16.984 16.234 -0.116 1 90.06 168 ALA B N 1
ATOM 2789 C CA . ALA B 1 168 ? -16.875 16.016 -1.557 1 90.06 168 ALA B CA 1
ATOM 2790 C C . ALA B 1 168 ? -15.852 16.984 -2.172 1 90.06 168 ALA B C 1
ATOM 2792 O O . ALA B 1 168 ? -15.023 16.578 -2.99 1 90.06 168 ALA B O 1
ATOM 2793 N N . ALA B 1 169 ? -15.977 18.172 -1.759 1 90.12 169 ALA B N 1
ATOM 2794 C CA . ALA B 1 169 ? -15.055 19.188 -2.275 1 90.12 169 ALA B CA 1
ATOM 2795 C C . ALA B 1 169 ? -13.625 18.875 -1.851 1 90.12 169 ALA B C 1
ATOM 2797 O O . ALA B 1 169 ? -12.688 19.031 -2.643 1 90.12 169 ALA B O 1
ATOM 2798 N N . ARG B 1 170 ? -13.445 18.469 -0.668 1 90.31 170 ARG B N 1
ATOM 2799 C CA . ARG B 1 170 ? -12.133 18.109 -0.146 1 90.31 170 ARG B CA 1
ATOM 2800 C C . ARG B 1 170 ? -11.516 16.969 -0.939 1 90.31 170 ARG B C 1
ATOM 2802 O O . ARG B 1 170 ? -10.352 17.016 -1.324 1 90.31 170 ARG B O 1
ATOM 2809 N N . LEU B 1 171 ? -12.312 15.992 -1.247 1 91.75 171 LEU B N 1
ATOM 2810 C CA . LEU B 1 171 ? -11.844 14.82 -1.967 1 91.75 171 LEU B CA 1
ATOM 2811 C C . LEU B 1 171 ? -11.523 15.156 -3.418 1 91.75 171 LEU B C 1
ATOM 2813 O O . LEU B 1 171 ? -10.562 14.633 -3.988 1 91.75 171 LEU B O 1
ATOM 2817 N N . ARG B 1 172 ? -12.273 16.031 -3.953 1 90.81 172 ARG B N 1
ATOM 2818 C CA . ARG B 1 172 ? -12 16.469 -5.316 1 90.81 172 ARG B CA 1
ATOM 2819 C C . ARG B 1 172 ? -10.688 17.25 -5.387 1 90.81 172 ARG B C 1
ATOM 2821 O O . ARG B 1 172 ? -9.891 17.047 -6.309 1 90.81 172 ARG B O 1
ATOM 2828 N N . LYS B 1 173 ? -10.492 18.078 -4.453 1 90.25 173 LYS B N 1
ATOM 2829 C CA . LYS B 1 173 ? -9.25 18.844 -4.387 1 90.25 173 LYS B CA 1
ATOM 2830 C C . LYS B 1 173 ? -8.047 17.922 -4.27 1 90.25 173 LYS B C 1
ATOM 2832 O O . LYS B 1 173 ? -7.027 18.141 -4.934 1 90.25 173 LYS B O 1
ATOM 2837 N N . TYR B 1 174 ? -8.211 16.969 -3.488 1 91.19 174 TYR B N 1
ATOM 2838 C CA . TYR B 1 174 ? -7.133 16 -3.373 1 91.19 174 TYR B CA 1
ATOM 2839 C C . TYR B 1 174 ? -6.859 15.32 -4.711 1 91.19 174 TYR B C 1
ATOM 2841 O O . TYR B 1 174 ? -5.707 15.18 -5.121 1 91.19 174 TYR B O 1
ATOM 2849 N N . LYS B 1 175 ? -7.867 14.891 -5.289 1 91.44 175 LYS B N 1
ATOM 2850 C CA . LYS B 1 175 ? -7.723 14.164 -6.551 1 91.44 175 LYS B CA 1
ATOM 2851 C C . LYS B 1 175 ? -6.953 15 -7.574 1 91.44 175 LYS B C 1
ATOM 2853 O O . LYS B 1 175 ? -6.047 14.492 -8.242 1 91.44 175 LYS B O 1
ATOM 2858 N N . ASP B 1 176 ? -7.246 16.219 -7.652 1 93.25 176 ASP B N 1
ATOM 2859 C CA . ASP B 1 176 ? -6.613 17.109 -8.617 1 93.25 176 ASP B CA 1
ATOM 2860 C C . ASP B 1 176 ? -5.137 17.312 -8.289 1 93.25 176 ASP B C 1
ATOM 2862 O O . ASP B 1 176 ? -4.293 17.328 -9.188 1 93.25 176 ASP B O 1
ATOM 2866 N N . ALA B 1 177 ? -4.832 17.438 -7.035 1 92.5 177 ALA B N 1
ATOM 2867 C CA . ALA B 1 177 ? -3.457 17.688 -6.609 1 92.5 177 ALA B CA 1
ATOM 2868 C C . ALA B 1 177 ? -2.625 16.406 -6.688 1 92.5 177 ALA B C 1
ATOM 2870 O O . ALA B 1 177 ? -1.433 16.453 -7.004 1 92.5 177 ALA B O 1
ATOM 2871 N N . ALA B 1 178 ? -3.277 15.258 -6.414 1 92.75 178 ALA B N 1
ATOM 2872 C CA . ALA B 1 178 ? -2.566 13.992 -6.289 1 92.75 178 ALA B CA 1
ATOM 2873 C C . ALA B 1 178 ? -2.293 13.375 -7.656 1 92.75 178 ALA B C 1
ATOM 2875 O O . ALA B 1 178 ? -1.294 12.68 -7.844 1 92.75 178 ALA B O 1
ATOM 2876 N N . LYS B 1 179 ? -3.127 13.656 -8.617 1 93.25 179 LYS B N 1
ATOM 2877 C CA . LYS B 1 179 ? -3.047 13.008 -9.93 1 93.25 179 LYS B CA 1
ATOM 2878 C C . LYS B 1 179 ? -1.657 13.172 -10.539 1 93.25 179 LYS B C 1
ATOM 2880 O O . LYS B 1 179 ? -1.01 12.188 -10.891 1 93.25 179 LYS B O 1
ATOM 2885 N N . PRO B 1 180 ? -1.142 14.383 -10.617 1 95.19 180 PRO B N 1
ATOM 2886 C CA . PRO B 1 180 ? 0.194 14.531 -11.203 1 95.19 180 PRO B CA 1
ATOM 2887 C C . PRO B 1 180 ? 1.281 13.867 -10.359 1 95.19 180 PRO B C 1
ATOM 2889 O O . PRO B 1 180 ? 2.293 13.406 -10.898 1 95.19 180 PRO B O 1
ATOM 2892 N N . VAL B 1 181 ? 1.135 13.805 -9.102 1 95.69 181 VAL B N 1
ATOM 2893 C CA . VAL B 1 181 ? 2.104 13.156 -8.219 1 95.69 181 VAL B CA 1
ATOM 2894 C C . VAL B 1 181 ? 2.115 11.656 -8.484 1 95.69 181 VAL B C 1
ATOM 2896 O O . VAL B 1 181 ? 3.18 11.047 -8.641 1 95.69 181 VAL B O 1
ATOM 2899 N N . ILE B 1 182 ? 0.916 11.102 -8.547 1 93 182 ILE B N 1
ATOM 2900 C CA . ILE B 1 182 ? 0.769 9.672 -8.789 1 93 182 ILE B CA 1
ATOM 2901 C C . ILE B 1 182 ? 1.367 9.312 -10.148 1 93 182 ILE B C 1
ATOM 2903 O O . ILE B 1 182 ? 2.059 8.305 -10.289 1 93 182 ILE B O 1
ATOM 2907 N N . GLU B 1 183 ? 1.178 10.141 -11.102 1 91.19 183 GLU B N 1
ATOM 2908 C CA . GLU B 1 183 ? 1.699 9.914 -12.445 1 91.19 183 GLU B CA 1
ATOM 2909 C C . GLU B 1 183 ? 3.225 9.977 -12.461 1 91.19 183 GLU B C 1
ATOM 2911 O O . GLU B 1 183 ? 3.873 9.25 -13.219 1 91.19 183 GLU B O 1
ATOM 2916 N N . LEU B 1 184 ? 3.789 10.82 -11.633 1 91.94 184 LEU B N 1
ATOM 2917 C CA . LEU B 1 184 ? 5.238 10.961 -11.539 1 91.94 184 LEU B CA 1
ATOM 2918 C C . LEU B 1 184 ? 5.879 9.664 -11.047 1 91.94 184 LEU B C 1
ATOM 2920 O O . LEU B 1 184 ? 7 9.336 -11.438 1 91.94 184 LEU B O 1
ATOM 2924 N N . TYR B 1 185 ? 5.207 8.953 -10.266 1 88.81 185 TYR B N 1
ATOM 2925 C CA . TYR B 1 185 ? 5.801 7.793 -9.609 1 88.81 185 TYR B CA 1
ATOM 2926 C C . TYR B 1 185 ? 5.301 6.496 -10.242 1 88.81 185 TYR B C 1
ATOM 2928 O O . TYR B 1 185 ? 5.523 5.414 -9.695 1 88.81 185 TYR B O 1
ATOM 2936 N N . LYS B 1 186 ? 4.621 6.477 -11.32 1 80.62 186 LYS B N 1
ATOM 2937 C CA . LYS B 1 186 ? 4.168 5.277 -12.023 1 80.62 186 LYS B CA 1
ATOM 2938 C C . LYS B 1 186 ? 5.309 4.641 -12.812 1 80.62 186 LYS B C 1
ATOM 2940 O O . LYS B 1 186 ? 6.195 5.34 -13.305 1 80.62 186 LYS B O 1
#

pLDDT: mean 90.54, std 8.25, range [28.7, 97.31]

Nearest PDB structures (foldseek):
  2ar7-assembly1_A  TM=7.391E-01  e=7.637E-28  Homo sapiens
  6zjb-assembly3_C  TM=8.852E-01  e=1.293E-23  Homo sapiens
  2ak3-assembly2_B  TM=7.782E-01  e=3.797E-24  Bos taurus
  3ndp-assembly1_A  TM=7.871E-01  e=1.085E-22  Homo sapiens
  4typ-assembly2_B  TM=7.889E-01  e=7.590E-18  Bacillus subtilis subsp. subtilis str. 168